Protein AF-A0A8H4W3V8-F1 (afdb_monomer)

Sequence (229 aa):
MALHKKYGPTVRIAPKEAMVSSPQSFRNIYGAGSNFRKSDWHLGTSDCGWRGPDDLDFLPEVNMEKYRMQRRAIEPAYTADAVKDYEENLDEILTKDIRIMHERAGRSVDLDMFLNMFAPVSNGPAQEPAATQTLLREYRSTRTQPSTDILAKLLSLQSMRPLLQGKDRWISSICLTNFGAGVETIAITVGTLIANVLSRPGCQECIHAEINEARKEGKLSLPPRIREV

Secondary structure (DSSP, 8-state):
-HHHHHH-SEEEEETTEEEE--HHHHHHHHSTT---PPPGGGGGGTTTT-S-TT---SSS---HHHHHHHHHHHGGGGSHHHHHTTHHHHHHHHHHHHHHHHHTTTS---HHHHHHHHS--S-SSTTSHHHHHHHHHHHHHH--S---SHHHHHHHHHHH-TTTTT-HHHHHHHHHHHHHHHHHHHHHHHHHHHHHHHTSTTHHHHHHHHHHHHHHTTS--SSPPGGG-

Foldseek 3Di:
DVVCVPPNQWAAPDPPDIDGHDPVVCCQQVNDPHPNFDDLVQCVVPPVPPDDPLADAQRRDRPVVSNVVNCVLLVVCPDLVLVLLCQVVVVVLVVVLVVVVVVCPPDDDDLLVSQLVSQPDPPDPLVDPVVQVVVVVCCVVVDPDQRSDSLSVLVVSLVPPPSNPPNSVRSSNVVCCCRVVVSSVVSVVVSVVVCVQVVDPPSVVVVVVVVVVCVVVVLADVVGHSVSD

Nearest PDB structures (foldseek):
  4oqs-assembly1_A  TM=5.557E-01  e=3.902E-01  Amycolatopsis orientalis
  8j7w-assembly1_A  TM=2.124E-01  e=3.108E+00  Homo sapiens

Organism: NCBI:txid3540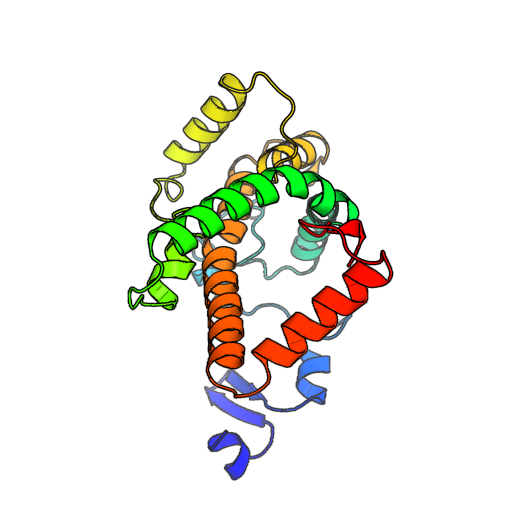80

InterPro domains:
  IPR036396 Cytochrome P450 superfamily [G3DSA:1.10.630.10] (1-122)
  IPR036396 Cytochrome P450 superfamily [G3DSA:1.10.630.10] (126-226)
  IPR036396 Cytochrome P450 superfamily [SSF48264] (2-217)

Solvent-accessible surface area (backbone atoms only — not comparable to full-atom values): 13698 Å² total; per-residue (Å²): 111,73,64,44,76,74,66,37,52,60,40,77,79,49,102,91,40,69,52,74,66,46,76,66,55,48,45,55,48,73,29,91,89,41,84,62,62,64,59,76,74,32,26,64,78,56,73,59,67,76,65,65,91,88,65,67,61,79,80,44,49,50,52,65,66,60,45,50,54,53,48,64,66,52,44,72,65,70,34,78,72,46,50,57,57,38,45,68,65,47,52,56,50,50,53,52,51,53,49,52,52,60,77,46,61,98,57,92,75,60,55,68,66,52,38,52,65,73,32,82,72,82,86,56,69,77,84,39,74,70,51,43,56,49,51,53,50,45,56,66,68,72,56,86,68,92,66,62,44,72,67,50,48,48,54,49,42,26,72,74,34,82,94,36,50,90,46,65,65,37,54,53,50,50,53,47,48,51,54,63,59,42,38,59,56,47,27,53,49,54,41,50,50,52,51,58,34,74,76,34,89,62,46,54,59,50,52,53,48,53,56,50,50,38,37,75,73,67,54,41,59,88,77,67,53,80,92,59,112

pLDDT: mean 82.93, std 12.72, range [35.5, 97.12]

Radius of gyration: 21.96 Å; Cα contacts (8 Å, |Δi|>4): 153; chains: 1; bounding box: 54×49×59 Å

Structure (mmCIF, N/CA/C/O backbone):
data_AF-A0A8H4W3V8-F1
#
_entry.id   AF-A0A8H4W3V8-F1
#
loop_
_atom_site.group_PDB
_atom_site.id
_atom_site.type_symbol
_atom_site.label_atom_id
_atom_site.label_alt_id
_atom_site.label_comp_id
_atom_site.label_asym_id
_atom_site.label_entity_id
_atom_site.label_seq_id
_atom_site.pdbx_PDB_ins_code
_atom_site.Cartn_x
_atom_site.Cartn_y
_atom_site.Cartn_z
_atom_site.occupancy
_atom_site.B_iso_or_equiv
_atom_site.auth_seq_id
_atom_site.auth_comp_id
_atom_site.auth_asym_id
_atom_site.auth_atom_id
_atom_site.pdbx_PDB_model_num
ATOM 1 N N . MET A 1 1 ? -13.610 -13.478 -16.669 1.00 70.44 1 MET A N 1
ATOM 2 C CA . MET A 1 1 ? -13.850 -14.940 -16.538 1.00 70.44 1 MET A CA 1
ATOM 3 C C . MET A 1 1 ? -14.304 -15.636 -17.829 1.00 70.44 1 MET A C 1
ATOM 5 O O . MET A 1 1 ? -13.871 -16.758 -18.050 1.00 70.44 1 MET A O 1
ATOM 9 N N . ALA A 1 2 ? -15.130 -15.030 -18.697 1.00 91.44 2 ALA A N 1
ATOM 10 C CA . ALA A 1 2 ? -15.662 -15.709 -19.895 1.00 91.44 2 ALA A CA 1
ATOM 11 C C . ALA A 1 2 ? -14.588 -16.258 -20.865 1.00 91.44 2 ALA A C 1
ATOM 13 O O . ALA A 1 2 ? -14.690 -17.399 -21.306 1.00 91.44 2 ALA A O 1
ATOM 14 N N . LEU A 1 3 ? -13.525 -15.493 -21.143 1.00 93.94 3 LEU A N 1
ATOM 15 C CA . LEU A 1 3 ? -12.436 -15.933 -22.029 1.00 93.94 3 LEU A CA 1
ATOM 16 C C . LEU A 1 3 ? -11.668 -17.138 -21.474 1.00 93.94 3 LEU A C 1
ATOM 18 O O . LEU A 1 3 ? -11.412 -18.087 -22.210 1.00 93.94 3 LEU A O 1
ATOM 22 N N . HIS A 1 4 ? -11.364 -17.138 -20.175 1.00 95.69 4 HIS A N 1
ATOM 23 C CA . HIS A 1 4 ? -10.669 -18.255 -19.532 1.00 95.69 4 HIS A CA 1
ATOM 24 C C . HIS A 1 4 ? -11.507 -19.535 -19.487 1.00 95.69 4 HIS A C 1
ATOM 26 O O . HIS A 1 4 ? -10.955 -20.624 -19.607 1.00 95.69 4 HIS A O 1
ATOM 32 N N . LYS A 1 5 ? -12.840 -19.419 -19.400 1.00 94.38 5 LYS A N 1
ATOM 33 C CA . LYS A 1 5 ? -13.740 -20.575 -19.531 1.00 94.38 5 LYS A CA 1
ATOM 34 C C . LYS A 1 5 ? -13.682 -21.206 -20.927 1.00 94.38 5 LYS A C 1
ATOM 36 O O . LYS A 1 5 ? -13.820 -22.416 -21.038 1.00 94.38 5 LYS A O 1
ATOM 41 N N . LYS A 1 6 ? -13.494 -20.401 -21.981 1.00 95.75 6 LYS A N 1
ATOM 42 C CA . LYS A 1 6 ? -13.502 -20.869 -23.378 1.00 95.75 6 LYS A CA 1
ATOM 43 C C . LYS A 1 6 ? -12.137 -21.360 -23.865 1.00 95.75 6 LYS A C 1
ATOM 45 O O . LYS A 1 6 ? -12.071 -22.36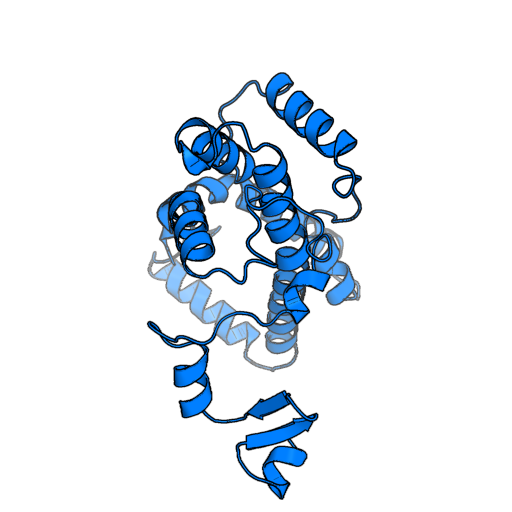1 -24.565 1.00 95.75 6 LYS A O 1
ATOM 50 N N . TYR A 1 7 ? -11.068 -20.638 -23.535 1.00 95.50 7 TYR A N 1
ATOM 51 C CA . TYR A 1 7 ? -9.734 -20.855 -24.108 1.00 95.50 7 TYR A CA 1
ATOM 52 C C . TYR A 1 7 ? -8.706 -21.376 -23.093 1.00 95.50 7 TYR A C 1
ATOM 54 O O . TYR A 1 7 ? -7.573 -21.666 -23.464 1.00 95.50 7 TYR A O 1
ATOM 62 N N . GLY A 1 8 ? -9.094 -21.517 -21.823 1.00 94.12 8 GLY A N 1
ATOM 63 C CA . GLY A 1 8 ? -8.236 -22.033 -20.761 1.00 94.12 8 GLY A CA 1
ATOM 64 C C . GLY A 1 8 ? -7.481 -20.950 -19.971 1.00 94.12 8 GLY A C 1
ATOM 65 O O . GLY A 1 8 ? -7.779 -19.754 -20.065 1.00 94.12 8 GLY A O 1
ATOM 66 N N . PRO A 1 9 ? -6.504 -21.354 -19.139 1.00 94.12 9 PRO A N 1
ATOM 67 C CA . PRO A 1 9 ? -5.880 -20.485 -18.136 1.00 94.12 9 PRO A CA 1
ATOM 68 C C . PRO A 1 9 ? -4.994 -19.376 -18.716 1.00 94.12 9 PRO A C 1
ATOM 70 O O . PRO A 1 9 ? -4.742 -18.393 -18.025 1.00 94.12 9 PRO A O 1
ATOM 73 N N . THR A 1 10 ? -4.557 -19.484 -19.971 1.00 94.44 10 THR A N 1
ATOM 74 C CA . THR A 1 10 ? -3.728 -18.475 -20.646 1.00 94.44 10 THR A CA 1
ATOM 75 C C . THR A 1 10 ? -4.356 -18.123 -21.985 1.00 94.44 10 THR A C 1
ATOM 77 O O . THR A 1 10 ? -4.547 -18.995 -22.827 1.00 94.44 10 THR A O 1
ATOM 80 N N . VAL A 1 11 ? -4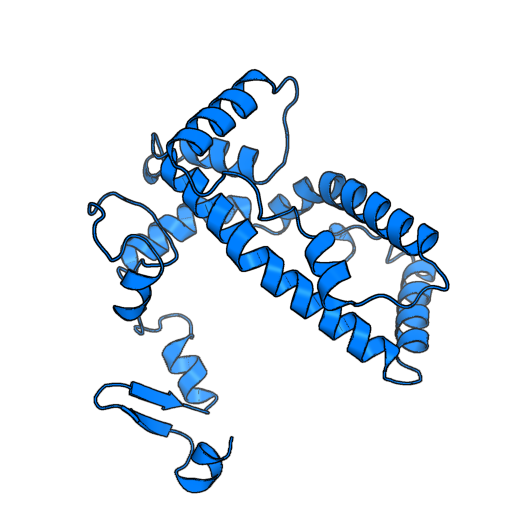.661 -16.843 -22.194 1.00 96.50 11 VAL A N 1
ATOM 81 C CA . VAL A 1 11 ? -5.317 -16.335 -23.404 1.00 96.50 11 VAL A CA 1
ATOM 82 C C . VAL A 1 11 ? -4.495 -15.184 -23.965 1.00 96.50 11 VAL A C 1
ATOM 84 O O . VAL A 1 11 ? -4.316 -14.169 -23.300 1.00 96.50 11 VAL A O 1
ATOM 87 N N . ARG A 1 12 ? -3.996 -15.313 -25.196 1.00 96.12 12 ARG A N 1
ATOM 88 C CA . ARG A 1 12 ? -3.328 -14.207 -25.896 1.00 96.12 12 ARG A CA 1
ATOM 89 C C . ARG A 1 12 ? -4.376 -13.188 -26.352 1.00 96.12 12 ARG A C 1
ATOM 91 O O . ARG A 1 12 ? -5.278 -13.559 -27.098 1.00 96.12 12 ARG A O 1
ATOM 98 N N . ILE A 1 13 ? -4.254 -11.938 -25.904 1.00 95.81 13 ILE A N 1
ATOM 99 C CA . ILE A 1 13 ? -5.208 -10.852 -26.200 1.00 95.81 13 ILE A CA 1
ATOM 100 C C . ILE A 1 13 ? -4.652 -9.825 -27.197 1.00 95.81 13 ILE A C 1
ATOM 102 O O . ILE A 1 13 ? -5.427 -9.164 -27.877 1.00 95.81 13 ILE A O 1
ATOM 106 N N . ALA A 1 14 ? -3.325 -9.750 -27.346 1.00 94.62 14 ALA A N 1
ATOM 107 C CA . ALA A 1 14 ? -2.644 -8.931 -28.349 1.00 94.62 14 ALA A CA 1
ATOM 108 C C . ALA A 1 14 ? -1.346 -9.625 -28.817 1.00 94.62 14 ALA A C 1
ATOM 110 O O . ALA A 1 14 ? -0.940 -10.630 -28.223 1.00 94.62 14 ALA A O 1
ATOM 111 N N . PRO A 1 15 ? -0.647 -9.128 -29.860 1.00 94.81 15 PRO A N 1
ATOM 112 C CA . PRO A 1 15 ? 0.579 -9.757 -30.362 1.00 94.81 15 PRO A CA 1
ATOM 113 C C . PRO A 1 15 ? 1.655 -10.007 -29.295 1.00 94.81 15 PRO A C 1
ATOM 115 O O . PRO A 1 15 ? 2.353 -11.014 -29.376 1.00 94.81 15 PRO A O 1
ATOM 118 N N . LYS A 1 16 ? 1.759 -9.127 -28.289 1.00 92.12 16 LYS A N 1
ATOM 119 C CA . LYS A 1 16 ? 2.738 -9.208 -27.191 1.00 92.12 16 LYS A CA 1
ATOM 120 C C . LYS A 1 16 ? 2.093 -9.259 -25.800 1.00 92.12 16 LYS A C 1
ATOM 122 O O . LYS A 1 16 ? 2.771 -9.017 -24.808 1.00 92.12 16 LYS A O 1
ATOM 127 N N . GLU A 1 17 ? 0.800 -9.577 -25.718 1.00 92.81 17 GLU A N 1
ATOM 128 C CA . GLU A 1 17 ? 0.052 -9.540 -24.457 1.00 92.81 17 GLU A CA 1
ATOM 129 C C . GLU A 1 17 ? -0.758 -10.817 -24.255 1.00 92.81 17 GLU A C 1
ATOM 131 O O . GLU A 1 17 ? -1.510 -11.263 -25.131 1.00 92.81 17 GLU A O 1
ATOM 136 N N . ALA A 1 18 ? -0.619 -11.394 -23.066 1.00 93.25 18 ALA A N 1
ATOM 137 C CA . ALA A 1 18 ? -1.372 -12.554 -22.632 1.00 93.25 18 ALA A CA 1
ATOM 138 C C . ALA A 1 18 ? -2.058 -12.258 -21.300 1.00 93.25 18 ALA A C 1
ATOM 140 O O . ALA A 1 18 ? -1.444 -11.760 -20.361 1.00 93.25 18 ALA A O 1
ATOM 141 N N . MET A 1 19 ? -3.334 -12.612 -21.224 1.00 94.19 19 MET A N 1
ATOM 142 C CA . MET A 1 19 ? -4.106 -12.635 -19.997 1.00 94.19 19 MET A CA 1
ATOM 143 C C . MET A 1 19 ? -3.979 -14.026 -19.372 1.00 94.19 19 MET A C 1
ATOM 145 O O . MET A 1 19 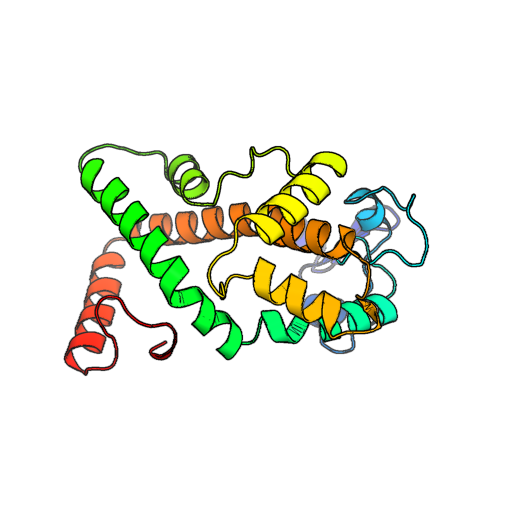? -4.185 -15.037 -20.048 1.00 94.19 19 MET A O 1
ATOM 149 N N . VAL A 1 20 ? -3.633 -14.087 -18.088 1.00 94.31 20 VAL A N 1
ATOM 150 C CA . VAL A 1 20 ? -3.410 -15.339 -17.352 1.00 94.31 20 VAL A CA 1
ATOM 151 C C . VAL A 1 20 ? -4.316 -15.423 -16.128 1.00 94.31 20 VAL A C 1
ATOM 153 O O . VAL A 1 20 ? -4.501 -14.450 -15.405 1.00 94.31 20 VAL A O 1
ATOM 156 N N . SER A 1 21 ? -4.858 -16.610 -15.873 1.00 93.56 21 SER A N 1
ATOM 157 C CA . SER A 1 21 ? -5.679 -16.933 -14.706 1.00 93.56 21 SER A CA 1
ATOM 158 C C . SER A 1 21 ? -5.259 -18.303 -14.174 1.00 93.56 21 SER A C 1
ATOM 160 O O . SER A 1 21 ? -5.909 -19.321 -14.393 1.00 93.56 21 SER A O 1
ATOM 162 N N . SER A 1 22 ? -4.087 -18.335 -13.535 1.00 92.56 22 SER A N 1
ATOM 163 C CA . SER A 1 22 ? -3.503 -19.538 -12.938 1.00 92.56 22 SER A CA 1
ATOM 164 C C . SER A 1 22 ? -2.682 -19.183 -11.691 1.00 92.56 22 SER A C 1
ATOM 166 O O . SER A 1 22 ? -1.853 -18.269 -11.760 1.00 92.56 22 SER A O 1
ATOM 168 N N . PRO A 1 23 ? -2.826 -19.929 -10.576 1.00 91.81 23 PRO A N 1
ATOM 169 C CA . PRO A 1 23 ? -1.975 -19.761 -9.396 1.00 91.81 23 PRO A CA 1
ATOM 170 C C . PRO A 1 23 ? -0.484 -19.967 -9.689 1.00 91.81 23 PRO A C 1
ATOM 172 O O . PRO A 1 23 ? 0.367 -19.309 -9.091 1.00 91.81 23 PRO A O 1
ATOM 175 N N . GLN A 1 24 ? -0.149 -20.859 -10.629 1.00 90.75 24 GLN A N 1
ATOM 176 C CA . GLN A 1 24 ? 1.241 -21.065 -11.031 1.00 90.75 24 GLN A CA 1
ATOM 177 C C . GLN A 1 24 ? 1.789 -19.838 -11.764 1.00 90.75 24 GLN A C 1
ATOM 179 O O . GLN A 1 24 ? 2.911 -19.421 -11.494 1.00 90.75 24 GLN A O 1
ATOM 184 N N . SER A 1 25 ? 0.993 -19.221 -12.643 1.00 91.69 25 SER A N 1
ATOM 185 C CA . SER A 1 25 ? 1.384 -17.986 -13.331 1.00 91.69 25 SER A CA 1
ATOM 186 C C . SER A 1 25 ? 1.586 -16.836 -12.348 1.00 91.69 25 SER A C 1
ATOM 188 O O . SER A 1 25 ? 2.549 -16.093 -12.492 1.00 91.69 25 SER A O 1
ATOM 190 N N . PHE A 1 26 ? 0.744 -16.730 -11.315 1.00 90.88 26 PHE A N 1
ATOM 191 C CA . PHE A 1 26 ? 0.930 -15.742 -10.251 1.00 90.88 26 PHE A CA 1
ATOM 192 C C . PHE A 1 26 ? 2.292 -15.899 -9.563 1.00 90.88 26 PHE A C 1
ATOM 194 O O . PHE A 1 26 ? 3.033 -14.927 -9.456 1.00 90.88 26 PHE A O 1
ATOM 201 N N . ARG A 1 27 ? 2.669 -17.125 -9.170 1.00 90.31 27 ARG A N 1
ATOM 202 C CA . ARG A 1 27 ? 3.994 -17.396 -8.584 1.00 90.31 27 ARG A CA 1
ATOM 203 C C . ARG A 1 27 ? 5.133 -17.110 -9.557 1.00 90.31 27 ARG A C 1
ATOM 205 O O . ARG A 1 27 ? 6.141 -16.550 -9.154 1.00 90.31 27 ARG A O 1
ATOM 212 N N . ASN A 1 28 ? 4.975 -17.464 -10.828 1.00 91.00 28 ASN A N 1
ATOM 213 C CA . ASN A 1 28 ? 6.014 -17.226 -11.825 1.00 91.00 28 ASN A CA 1
ATOM 214 C C . ASN A 1 28 ? 6.227 -15.727 -12.089 1.00 91.00 28 ASN A C 1
ATOM 216 O O . ASN A 1 28 ? 7.360 -15.323 -12.316 1.00 91.00 28 ASN A O 1
ATOM 220 N N . ILE A 1 29 ? 5.161 -14.917 -12.067 1.00 91.94 29 ILE A N 1
ATOM 221 C CA . ILE A 1 29 ? 5.215 -13.478 -12.362 1.00 91.94 29 ILE A CA 1
ATOM 222 C C . ILE A 1 29 ? 5.601 -12.674 -11.114 1.00 91.94 29 ILE A C 1
ATOM 224 O O . ILE A 1 29 ? 6.533 -11.877 -11.174 1.00 91.94 29 ILE A O 1
ATOM 228 N N . TYR A 1 30 ? 4.928 -12.900 -9.985 1.00 90.25 30 TYR A N 1
ATOM 229 C CA . TYR A 1 30 ? 5.060 -12.093 -8.764 1.00 90.25 30 TYR A CA 1
ATOM 230 C C . TYR A 1 30 ? 5.863 -12.765 -7.643 1.00 90.25 30 TYR A C 1
ATOM 232 O O . TYR A 1 30 ? 6.099 -12.149 -6.605 1.00 90.25 30 TYR A O 1
ATOM 240 N N . GLY A 1 31 ? 6.266 -14.027 -7.807 1.00 88.62 31 GLY A N 1
ATOM 241 C CA . GLY A 1 31 ? 7.007 -14.759 -6.784 1.00 88.62 31 GLY A CA 1
ATOM 242 C C . GLY A 1 31 ? 8.401 -14.190 -6.523 1.00 88.62 31 GLY A C 1
ATOM 243 O O . GLY A 1 31 ? 9.014 -13.536 -7.371 1.00 88.62 31 GLY A O 1
ATOM 244 N N . ALA A 1 32 ? 8.925 -14.476 -5.332 1.00 84.62 32 ALA A N 1
ATOM 245 C CA . ALA A 1 32 ? 10.286 -14.108 -4.967 1.00 84.62 32 ALA A CA 1
ATOM 246 C C . ALA A 1 32 ? 11.296 -14.719 -5.955 1.00 84.62 32 ALA A C 1
ATOM 248 O O . ALA A 1 32 ? 11.219 -15.900 -6.287 1.00 84.62 32 ALA A O 1
ATOM 249 N N . GLY A 1 33 ? 12.236 -13.903 -6.439 1.00 82.69 33 GLY A N 1
ATOM 250 C CA . GLY A 1 33 ? 13.211 -14.322 -7.452 1.00 82.69 33 GLY A CA 1
ATOM 251 C C . GLY A 1 33 ? 12.674 -14.352 -8.887 1.00 82.69 33 GLY A C 1
ATOM 252 O O . GLY A 1 33 ? 13.410 -14.739 -9.790 1.00 82.69 33 GLY A O 1
ATOM 253 N N . SER A 1 34 ? 11.428 -13.921 -9.119 1.00 86.31 34 SER A N 1
ATOM 254 C CA . SER A 1 34 ? 10.898 -13.739 -10.470 1.00 86.31 34 SER A CA 1
ATOM 255 C C . SER A 1 34 ? 11.762 -12.769 -11.282 1.00 86.31 34 SER A C 1
ATOM 257 O O . SER A 1 34 ? 12.173 -11.708 -10.804 1.00 86.31 34 SER A O 1
ATOM 259 N N . ASN A 1 35 ? 11.997 -13.138 -12.542 1.00 84.12 35 ASN A N 1
ATOM 260 C CA . ASN A 1 35 ? 12.660 -12.299 -13.538 1.00 84.12 35 ASN A CA 1
ATOM 261 C C . ASN A 1 35 ? 11.661 -11.467 -14.363 1.00 84.12 35 ASN A C 1
ATOM 263 O O . ASN A 1 35 ? 12.068 -10.762 -15.287 1.00 84.12 35 ASN A O 1
ATOM 267 N N . PHE A 1 36 ? 10.359 -11.537 -14.058 1.00 88.75 36 PHE A N 1
ATOM 268 C CA . PHE A 1 36 ? 9.368 -10.671 -14.692 1.00 88.75 36 PHE A CA 1
ATOM 269 C C . PHE A 1 36 ? 9.543 -9.240 -14.185 1.00 88.75 36 PHE A C 1
ATOM 271 O O . PHE A 1 36 ? 9.271 -8.930 -13.026 1.00 88.75 36 PHE A O 1
ATOM 278 N N . ARG A 1 37 ? 10.004 -8.362 -15.078 1.00 88.50 37 ARG A N 1
ATOM 279 C CA . ARG A 1 37 ? 10.079 -6.920 -14.834 1.00 88.50 37 ARG A CA 1
ATOM 280 C C . ARG A 1 37 ? 8.814 -6.214 -15.305 1.00 88.50 37 ARG A C 1
ATOM 282 O O . ARG A 1 37 ? 8.069 -6.730 -16.140 1.00 88.50 37 ARG A O 1
ATOM 289 N N . LYS A 1 38 ? 8.630 -4.983 -14.830 1.00 87.94 38 LYS A N 1
ATOM 290 C CA . LYS A 1 38 ? 7.664 -4.050 -15.413 1.00 87.94 38 LYS A CA 1
ATOM 291 C C . LYS A 1 38 ? 7.952 -3.858 -16.905 1.00 87.94 38 LYS A C 1
ATOM 293 O O . LYS A 1 38 ? 9.110 -3.749 -17.324 1.00 87.94 38 LYS A O 1
ATOM 298 N N . SER A 1 39 ? 6.886 -3.848 -17.698 1.00 87.38 39 SER A N 1
ATOM 299 C CA . SER A 1 39 ? 6.946 -3.540 -19.124 1.00 87.38 39 SER A CA 1
ATOM 300 C C . SER A 1 39 ? 7.052 -2.035 -19.352 1.00 87.38 39 SER A C 1
ATOM 302 O O . SER A 1 39 ? 6.727 -1.234 -18.473 1.00 87.38 39 SER A O 1
ATOM 304 N N . ASP A 1 40 ? 7.426 -1.668 -20.575 1.00 86.94 40 ASP A N 1
ATOM 305 C CA . ASP A 1 40 ? 7.595 -0.278 -21.007 1.00 86.94 40 ASP A CA 1
ATOM 306 C C . ASP A 1 40 ? 6.285 0.534 -20.939 1.00 86.94 40 ASP A C 1
ATOM 308 O O . ASP A 1 40 ? 6.319 1.759 -20.935 1.00 86.94 40 ASP A O 1
ATOM 312 N N . TRP A 1 41 ? 5.132 -0.131 -20.787 1.00 85.69 41 TRP A N 1
ATOM 313 C CA . TRP A 1 41 ? 3.847 0.508 -20.478 1.00 85.69 41 TRP A CA 1
ATOM 314 C C . TRP A 1 41 ? 3.930 1.430 -19.249 1.00 85.69 41 TRP A C 1
ATOM 316 O O . TRP A 1 41 ? 3.344 2.508 -19.245 1.00 85.69 41 TRP A O 1
ATOM 326 N N . HIS A 1 42 ? 4.722 1.054 -18.237 1.00 85.00 42 HIS A N 1
ATOM 327 C CA . HIS A 1 42 ? 4.894 1.848 -17.016 1.00 85.00 42 HIS A CA 1
ATOM 328 C C . HIS A 1 42 ? 5.727 3.118 -17.231 1.00 85.00 42 HIS A C 1
ATOM 330 O O . HIS A 1 42 ? 5.712 4.002 -16.383 1.00 85.00 42 HIS A O 1
ATOM 336 N N . LEU A 1 43 ? 6.440 3.256 -18.354 1.00 83.12 43 LEU A N 1
ATOM 337 C CA . LEU A 1 43 ? 7.128 4.513 -18.659 1.00 83.12 43 LEU A CA 1
ATOM 338 C C . LEU A 1 43 ? 6.114 5.648 -18.836 1.00 83.12 43 LEU A C 1
ATOM 340 O O . LEU A 1 43 ? 6.375 6.767 -18.411 1.00 83.12 43 LEU A O 1
ATOM 344 N N . GLY A 1 44 ? 4.938 5.350 -19.403 1.00 80.50 44 GLY A N 1
ATOM 345 C CA . GLY A 1 44 ? 3.864 6.322 -19.613 1.00 80.50 44 GLY A CA 1
ATOM 346 C C . GLY A 1 44 ? 3.131 6.757 -18.341 1.00 80.50 44 GLY A C 1
ATOM 347 O O . GLY A 1 44 ? 2.391 7.731 -18.385 1.00 80.50 44 GLY A O 1
ATOM 348 N N . THR A 1 45 ? 3.328 6.069 -17.208 1.00 75.62 45 THR A N 1
ATOM 349 C CA . THR A 1 45 ? 2.682 6.423 -15.928 1.00 75.62 45 THR A CA 1
ATOM 350 C C . THR A 1 45 ? 3.466 7.462 -15.121 1.00 75.62 45 THR A C 1
ATOM 352 O O . THR A 1 45 ? 3.079 7.794 -14.006 1.00 75.62 45 THR A O 1
ATOM 355 N N . SER A 1 46 ? 4.583 7.948 -15.656 1.00 73.06 46 SER A N 1
ATOM 356 C CA . SER A 1 46 ? 5.356 9.061 -15.107 1.00 73.06 46 SER A CA 1
ATOM 357 C C . SER A 1 46 ? 5.698 10.035 -16.241 1.00 73.06 46 SER A C 1
ATOM 359 O O . SER A 1 46 ? 4.894 10.272 -17.140 1.00 73.06 46 SER A O 1
ATOM 361 N N . ASP A 1 47 ? 6.909 10.570 -16.264 1.00 69.06 47 ASP A N 1
ATOM 362 C CA . ASP A 1 47 ? 7.410 11.492 -17.275 1.00 69.06 47 ASP A CA 1
ATOM 363 C C . ASP A 1 47 ? 7.726 10.810 -18.617 1.00 69.06 47 ASP A C 1
ATOM 365 O O . ASP A 1 47 ? 8.659 11.217 -19.299 1.00 69.06 47 ASP A O 1
ATOM 369 N N . CYS A 1 48 ? 7.011 9.750 -19.008 1.00 71.00 48 CYS A N 1
ATOM 370 C CA . CYS A 1 48 ? 7.131 9.089 -20.316 1.00 71.00 48 CYS A CA 1
ATOM 371 C C . CYS A 1 48 ? 8.572 8.701 -20.713 1.00 71.00 48 CYS A C 1
ATOM 373 O O . CYS A 1 48 ? 8.903 8.649 -21.895 1.00 71.00 48 CYS A O 1
ATOM 375 N N . GLY A 1 49 ? 9.446 8.443 -19.733 1.00 70.38 49 GLY A N 1
ATOM 376 C CA . GLY A 1 49 ? 10.862 8.138 -19.966 1.00 70.38 49 GLY A CA 1
ATOM 377 C C . GLY A 1 49 ? 11.750 9.339 -20.330 1.00 70.38 49 GLY A C 1
ATOM 378 O O . GLY A 1 49 ? 12.926 9.140 -20.615 1.00 70.38 49 GLY A O 1
ATOM 379 N N . TRP A 1 50 ? 11.246 10.576 -20.274 1.00 73.75 50 TRP A N 1
ATOM 380 C CA . TRP A 1 50 ? 12.005 11.803 -20.571 1.00 73.75 50 TRP A CA 1
ATOM 381 C C . TRP A 1 50 ? 13.026 12.194 -19.492 1.00 73.75 50 TRP A C 1
ATOM 383 O O . TRP A 1 50 ? 13.723 13.201 -19.629 1.00 73.75 50 TRP A O 1
ATOM 393 N N . ARG A 1 51 ? 13.124 11.429 -18.401 1.00 72.25 51 ARG A N 1
ATOM 394 C CA . ARG A 1 51 ? 14.028 11.729 -17.287 1.00 72.25 51 ARG A CA 1
ATOM 395 C C . ARG A 1 51 ? 15.397 11.087 -17.443 1.00 72.25 51 ARG A C 1
ATOM 397 O O . ARG A 1 51 ? 15.560 10.036 -18.054 1.00 72.25 51 ARG A O 1
ATOM 404 N N . GLY A 1 52 ? 16.381 11.739 -16.828 1.00 72.56 52 GLY A N 1
ATOM 405 C CA . GLY A 1 52 ? 17.753 11.259 -16.787 1.00 72.56 52 GLY A CA 1
ATOM 406 C C . GLY A 1 52 ? 17.912 9.957 -15.986 1.00 72.56 52 GLY A C 1
ATOM 407 O O . GLY A 1 52 ? 17.086 9.642 -15.126 1.00 72.56 52 GLY A O 1
ATOM 408 N N . PRO A 1 53 ? 19.007 9.214 -16.222 1.00 73.81 53 PRO A N 1
ATOM 409 C CA . PRO A 1 53 ? 19.260 7.914 -15.593 1.00 73.81 53 PRO A CA 1
ATOM 410 C C . PRO A 1 53 ? 19.363 7.980 -14.059 1.00 73.81 53 PRO A C 1
ATOM 412 O O . PRO A 1 53 ? 19.065 6.990 -13.386 1.00 73.81 53 PRO A O 1
ATOM 415 N N . ASP A 1 54 ? 19.713 9.146 -13.511 1.00 80.81 54 ASP A N 1
ATOM 416 C CA . ASP A 1 54 ? 19.911 9.374 -12.075 1.00 80.81 54 ASP A CA 1
ATOM 417 C C . ASP A 1 54 ? 18.621 9.666 -11.290 1.00 80.81 54 ASP A C 1
ATOM 419 O O . ASP A 1 54 ? 18.669 9.787 -10.058 1.00 80.81 54 ASP A O 1
ATOM 423 N N . ASP A 1 55 ? 17.470 9.801 -11.958 1.00 82.06 55 ASP A N 1
ATOM 424 C CA . ASP A 1 55 ? 16.200 10.063 -11.275 1.00 82.06 55 ASP A CA 1
ATOM 425 C C . ASP A 1 55 ? 15.663 8.813 -10.571 1.00 82.06 55 ASP A C 1
ATOM 427 O O . ASP A 1 55 ? 15.795 7.704 -11.086 1.00 82.06 55 ASP A O 1
ATOM 431 N N . LEU A 1 56 ? 15.068 8.970 -9.389 1.00 86.81 56 LEU A N 1
ATOM 432 C CA . LEU A 1 56 ? 14.545 7.852 -8.599 1.00 86.81 56 LEU A CA 1
ATOM 433 C C . LEU A 1 56 ? 13.023 7.943 -8.519 1.00 86.81 56 LEU A C 1
ATOM 435 O O . LEU A 1 56 ? 12.490 8.855 -7.892 1.00 86.81 56 LEU A O 1
ATOM 439 N N . ASP A 1 57 ? 12.350 6.969 -9.119 1.00 84.62 57 ASP A N 1
ATOM 440 C CA . ASP A 1 57 ? 10.898 6.820 -9.089 1.00 84.62 57 ASP A CA 1
ATOM 441 C C . ASP A 1 57 ? 10.552 5.325 -9.084 1.00 84.62 57 ASP A C 1
ATOM 443 O O . ASP A 1 57 ? 11.133 4.560 -9.850 1.00 84.62 57 ASP A O 1
ATOM 447 N N . PHE A 1 58 ? 9.623 4.879 -8.237 1.00 85.44 58 PHE A N 1
ATOM 448 C CA . PHE A 1 58 ? 9.226 3.469 -8.173 1.00 85.44 58 PHE A CA 1
ATOM 449 C C . PHE A 1 58 ? 8.257 3.056 -9.278 1.00 85.44 58 PHE A C 1
ATOM 451 O O . PHE A 1 58 ? 8.239 1.878 -9.656 1.00 85.44 58 PHE A O 1
ATOM 458 N N . LEU A 1 59 ? 7.406 3.971 -9.748 1.00 82.31 59 LEU A N 1
ATOM 459 C CA . LEU A 1 59 ? 6.301 3.655 -10.651 1.00 82.31 59 LEU A CA 1
ATOM 460 C C . LEU A 1 59 ? 6.801 3.179 -12.026 1.00 82.31 59 LEU A C 1
ATOM 462 O O . LEU A 1 59 ? 6.449 2.049 -12.391 1.00 82.31 59 LEU A O 1
ATOM 466 N N . PRO A 1 60 ? 7.673 3.926 -12.734 1.00 86.25 60 PRO A N 1
ATOM 467 C CA . PRO A 1 60 ? 8.158 3.558 -14.058 1.00 86.25 60 PRO A CA 1
ATOM 468 C C . PRO A 1 60 ? 9.414 2.676 -14.035 1.00 86.25 60 PRO A C 1
ATOM 470 O O . PRO A 1 60 ? 9.867 2.264 -15.098 1.00 86.25 60 PRO A O 1
ATOM 473 N N . GLU A 1 61 ? 10.021 2.413 -12.869 1.00 87.62 61 GLU A N 1
ATOM 474 C CA . GLU A 1 61 ? 11.330 1.752 -12.807 1.00 87.62 61 GLU A CA 1
ATOM 475 C C . GLU A 1 61 ? 11.279 0.317 -13.336 1.00 87.62 61 GLU A C 1
ATOM 477 O O . GLU A 1 61 ? 10.736 -0.595 -12.706 1.00 87.62 61 GLU A O 1
ATOM 482 N N . VAL A 1 62 ? 11.889 0.123 -14.503 1.00 87.19 62 VAL A N 1
ATOM 483 C CA . VAL A 1 62 ? 12.034 -1.177 -15.161 1.00 87.19 62 VAL A CA 1
ATOM 484 C C . VAL A 1 62 ? 13.354 -1.861 -14.806 1.00 87.19 62 VAL A C 1
ATOM 486 O O . VAL A 1 62 ? 13.463 -3.082 -14.952 1.00 87.19 62 VAL A O 1
ATOM 489 N N . ASN A 1 63 ? 14.358 -1.110 -14.332 1.00 88.25 63 ASN A N 1
ATOM 490 C CA . ASN A 1 63 ? 15.622 -1.674 -13.884 1.00 88.25 63 ASN A CA 1
ATOM 491 C C . ASN A 1 63 ? 15.460 -2.236 -12.464 1.00 88.25 63 ASN A C 1
ATOM 493 O O . ASN A 1 63 ? 15.408 -1.508 -11.472 1.00 88.25 63 ASN A O 1
ATOM 497 N N . MET A 1 64 ? 15.429 -3.566 -12.364 1.00 87.69 64 MET A N 1
ATOM 498 C CA . MET A 1 64 ? 15.219 -4.269 -11.096 1.00 87.69 64 MET A CA 1
ATOM 499 C C . MET A 1 64 ? 16.345 -4.066 -10.076 1.00 87.69 64 MET A C 1
ATOM 501 O O . MET A 1 64 ? 16.093 -4.170 -8.877 1.00 87.69 64 MET A O 1
ATOM 505 N N . GLU A 1 65 ? 17.574 -3.787 -10.507 1.00 88.88 65 GLU A N 1
ATOM 506 C CA . GLU A 1 65 ? 18.669 -3.453 -9.592 1.00 88.88 65 GLU A CA 1
ATOM 507 C C . GLU A 1 65 ? 18.421 -2.088 -8.951 1.00 88.88 65 GLU A C 1
ATOM 509 O O . GLU A 1 65 ? 18.396 -1.968 -7.723 1.00 88.88 65 GLU A O 1
ATOM 514 N N . LYS A 1 66 ? 18.107 -1.085 -9.775 1.00 89.44 66 LYS A N 1
ATOM 515 C CA . LYS A 1 66 ? 17.762 0.260 -9.313 1.00 89.44 66 LYS A CA 1
ATOM 516 C C . LYS A 1 66 ? 16.509 0.262 -8.437 1.00 89.44 66 LYS A C 1
ATOM 518 O O . LYS A 1 66 ? 16.527 0.857 -7.362 1.00 89.44 66 LYS A O 1
ATOM 523 N N . TYR A 1 67 ? 15.473 -0.489 -8.810 1.00 89.31 67 TYR A N 1
ATOM 524 C CA . TYR A 1 67 ? 14.278 -0.691 -7.984 1.00 89.31 67 TYR A CA 1
ATOM 525 C C . TYR A 1 67 ? 14.618 -1.276 -6.604 1.00 89.31 67 TYR A C 1
ATOM 527 O O . TYR A 1 67 ? 14.147 -0.775 -5.583 1.00 89.31 67 TYR A O 1
ATOM 535 N N . ARG A 1 68 ? 15.457 -2.321 -6.545 1.00 90.00 68 ARG A N 1
ATOM 536 C CA . ARG A 1 68 ? 15.874 -2.945 -5.276 1.00 90.00 68 ARG A CA 1
ATOM 537 C C . ARG A 1 68 ? 16.672 -1.980 -4.405 1.00 90.00 68 ARG A C 1
ATOM 539 O O . ARG A 1 68 ? 16.446 -1.946 -3.196 1.00 90.00 68 ARG A O 1
ATOM 546 N N . MET A 1 69 ? 17.564 -1.189 -5.003 1.00 91.25 69 MET A N 1
ATOM 547 C CA . MET A 1 69 ? 18.312 -0.150 -4.289 1.00 91.25 69 MET A CA 1
ATOM 548 C C . MET A 1 69 ? 17.375 0.903 -3.691 1.00 91.25 69 MET A C 1
ATOM 550 O O . MET A 1 69 ? 17.464 1.185 -2.496 1.00 91.25 69 MET A O 1
ATOM 554 N N . GLN A 1 70 ? 16.433 1.423 -4.486 1.00 91.44 70 GLN A N 1
ATOM 555 C CA . GLN A 1 70 ? 15.421 2.370 -4.011 1.00 91.44 70 GLN A CA 1
ATOM 556 C C . GLN A 1 70 ? 14.576 1.766 -2.882 1.00 91.44 70 GLN A C 1
ATOM 558 O O . GLN A 1 70 ? 14.385 2.393 -1.840 1.00 91.44 70 GLN A O 1
ATOM 563 N N . ARG A 1 71 ? 14.109 0.520 -3.050 1.00 90.75 71 ARG A N 1
ATOM 564 C CA . ARG A 1 71 ? 13.256 -0.153 -2.062 1.00 90.75 71 ARG A CA 1
ATOM 565 C C . ARG A 1 71 ? 13.978 -0.355 -0.735 1.00 90.75 71 ARG A C 1
ATOM 567 O O . ARG A 1 71 ? 13.398 -0.075 0.304 1.00 90.75 71 ARG A O 1
ATOM 574 N N . ARG A 1 72 ? 15.250 -0.757 -0.762 1.00 91.88 72 ARG A N 1
ATOM 575 C CA . ARG A 1 72 ? 16.075 -0.878 0.450 1.00 91.88 72 ARG A CA 1
ATOM 576 C C . ARG A 1 72 ? 16.315 0.476 1.125 1.00 91.88 72 ARG A C 1
ATOM 578 O O . ARG A 1 72 ? 16.391 0.550 2.346 1.00 91.88 72 ARG A O 1
ATOM 585 N N . ALA A 1 73 ? 16.444 1.553 0.348 1.00 91.06 73 ALA A N 1
ATOM 586 C CA . ALA A 1 73 ? 16.654 2.887 0.903 1.00 91.06 73 ALA A CA 1
ATOM 587 C C . ALA A 1 73 ? 15.424 3.403 1.668 1.00 91.06 73 ALA A C 1
ATOM 589 O O . ALA A 1 73 ? 15.592 4.056 2.699 1.00 91.06 73 ALA A O 1
ATOM 590 N N . ILE A 1 74 ? 14.215 3.088 1.185 1.00 90.88 74 ILE A N 1
ATOM 591 C CA . ILE A 1 74 ? 12.953 3.562 1.766 1.00 90.88 74 ILE A CA 1
ATOM 592 C C . ILE A 1 74 ? 12.341 2.613 2.809 1.00 90.88 74 ILE A C 1
ATOM 594 O O . ILE A 1 74 ? 11.570 3.057 3.653 1.00 90.88 74 ILE A O 1
ATOM 598 N N . GLU A 1 75 ? 12.691 1.324 2.774 1.00 90.88 75 GLU A N 1
ATOM 599 C CA . GLU A 1 75 ? 12.168 0.272 3.660 1.00 90.88 75 GLU A CA 1
ATOM 600 C C . GLU A 1 75 ? 12.043 0.679 5.142 1.00 90.88 75 GLU A C 1
ATOM 602 O O . GLU A 1 75 ? 10.983 0.419 5.714 1.00 90.88 75 GLU A O 1
ATOM 607 N N . PRO A 1 76 ? 13.020 1.371 5.772 1.00 90.69 76 PRO A N 1
ATOM 608 C CA . PRO A 1 76 ? 12.917 1.736 7.186 1.00 90.69 76 PRO A CA 1
ATOM 609 C C . PRO A 1 76 ? 11.731 2.646 7.534 1.00 90.69 76 PRO A C 1
ATOM 611 O O . PRO A 1 76 ? 11.329 2.686 8.690 1.00 90.69 76 PRO A O 1
ATOM 614 N N . ALA A 1 77 ? 11.170 3.382 6.566 1.00 88.31 77 ALA A N 1
ATOM 615 C CA . ALA A 1 77 ? 9.988 4.214 6.794 1.00 88.31 77 ALA A CA 1
ATOM 616 C C . ALA A 1 77 ? 8.680 3.404 6.871 1.00 88.31 77 ALA A C 1
ATOM 618 O O . ALA A 1 77 ? 7.678 3.939 7.331 1.00 88.31 77 ALA A O 1
ATOM 619 N N . TYR A 1 78 ? 8.684 2.135 6.445 1.00 88.62 78 TYR A N 1
ATOM 620 C CA . TYR A 1 78 ? 7.488 1.285 6.352 1.00 88.62 78 TYR A CA 1
ATOM 621 C C . TYR A 1 78 ? 7.570 0.016 7.210 1.00 88.62 78 TYR A C 1
ATOM 623 O O . TYR A 1 78 ? 6.818 -0.932 6.986 1.00 88.62 78 TYR A O 1
ATOM 631 N N . THR A 1 79 ? 8.492 -0.048 8.172 1.00 90.31 79 THR A N 1
ATOM 632 C CA . THR A 1 79 ? 8.530 -1.166 9.124 1.00 90.31 79 THR A CA 1
ATOM 633 C C . THR A 1 79 ? 7.342 -1.092 10.081 1.00 90.31 79 THR A C 1
ATOM 635 O O . THR A 1 79 ? 6.814 -0.011 10.340 1.00 90.31 79 THR A O 1
ATOM 638 N N . ALA A 1 80 ? 6.940 -2.232 10.653 1.00 86.69 80 ALA A N 1
ATOM 639 C CA . ALA A 1 80 ? 5.864 -2.269 11.647 1.00 86.69 80 ALA A CA 1
ATOM 640 C C . ALA A 1 80 ? 6.134 -1.315 12.824 1.00 86.69 80 ALA A C 1
ATOM 642 O O . ALA A 1 80 ? 5.221 -0.649 13.296 1.00 86.69 80 ALA A O 1
ATOM 643 N N . ASP A 1 81 ? 7.394 -1.193 13.251 1.00 86.44 81 ASP A N 1
ATOM 644 C CA . ASP A 1 81 ? 7.784 -0.240 14.290 1.00 86.44 81 ASP A CA 1
ATOM 645 C C . ASP A 1 81 ? 7.680 1.213 13.820 1.00 86.44 81 ASP A C 1
ATOM 647 O O . ASP A 1 81 ? 7.167 2.047 14.555 1.00 86.44 81 ASP A O 1
ATOM 651 N N . ALA A 1 82 ? 8.083 1.523 12.583 1.00 86.44 82 ALA A N 1
ATOM 652 C CA . ALA A 1 82 ? 7.963 2.878 12.050 1.00 86.44 82 ALA A CA 1
ATOM 653 C C . ALA A 1 82 ? 6.504 3.328 11.899 1.00 86.44 82 ALA A C 1
ATOM 655 O O . ALA A 1 82 ? 6.232 4.517 12.053 1.00 86.44 82 ALA A O 1
ATOM 656 N N . VAL A 1 83 ? 5.588 2.395 11.614 1.00 84.88 83 VAL A N 1
ATOM 657 C CA . VAL A 1 83 ? 4.149 2.669 11.498 1.00 84.88 83 VAL A CA 1
ATOM 658 C C . VAL A 1 83 ? 3.525 3.027 12.848 1.00 84.88 83 VAL A C 1
ATOM 660 O O . VAL A 1 83 ? 2.613 3.850 12.883 1.00 84.88 83 VAL A O 1
ATOM 663 N N . LYS A 1 84 ? 4.040 2.488 13.962 1.00 86.75 84 LYS A N 1
ATOM 664 C CA . LYS A 1 84 ? 3.571 2.851 15.314 1.00 86.75 84 LYS A CA 1
ATOM 665 C C . LYS A 1 84 ? 3.764 4.338 15.603 1.00 86.75 84 LYS A C 1
ATOM 667 O O . LYS A 1 84 ? 2.929 4.938 16.265 1.00 86.75 84 LYS A O 1
ATOM 672 N N . ASP A 1 85 ? 4.804 4.955 15.047 1.00 85.44 85 ASP A N 1
ATOM 673 C CA . ASP A 1 85 ? 5.060 6.386 15.245 1.00 85.44 85 ASP A CA 1
ATOM 674 C C . ASP A 1 85 ? 4.002 7.290 14.579 1.00 85.44 85 ASP A C 1
ATOM 676 O O . ASP A 1 85 ? 3.938 8.484 14.877 1.00 85.44 85 ASP A O 1
ATOM 680 N N . TYR A 1 86 ? 3.185 6.746 13.668 1.00 84.19 86 TYR A N 1
ATOM 681 C CA . TYR A 1 86 ? 2.080 7.465 13.025 1.00 84.19 86 TYR A CA 1
ATOM 682 C C . TYR A 1 86 ? 0.766 7.368 13.798 1.00 84.19 86 TYR A C 1
ATOM 684 O O . TYR A 1 86 ? -0.179 8.072 13.453 1.00 84.19 86 TYR A O 1
ATOM 692 N N . GLU A 1 87 ? 0.693 6.506 14.811 1.00 85.19 87 GLU A N 1
ATOM 693 C CA . GLU A 1 87 ? -0.545 6.162 15.507 1.00 85.19 87 GLU A CA 1
ATOM 694 C C . GLU A 1 87 ? -1.240 7.387 16.107 1.00 85.19 87 GLU A C 1
ATOM 696 O O . GLU A 1 87 ? 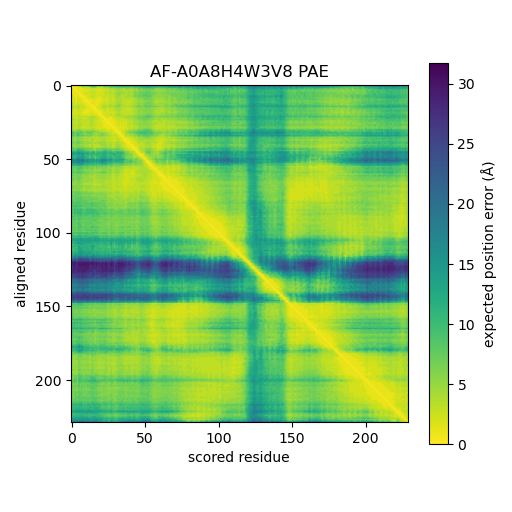-2.423 7.582 15.866 1.00 85.19 87 GLU A O 1
ATOM 701 N N . GLU A 1 88 ? -0.505 8.270 16.787 1.00 83.12 88 GLU A N 1
ATOM 702 C CA . GLU A 1 88 ? -1.088 9.475 17.397 1.00 83.12 88 GLU A CA 1
ATOM 703 C C . GLU A 1 88 ? -1.704 10.416 16.349 1.00 83.12 88 GLU A C 1
ATOM 705 O O . GLU A 1 88 ? -2.801 10.940 16.542 1.00 83.12 88 GLU A O 1
ATOM 710 N N . ASN A 1 89 ? -1.037 10.569 15.199 1.00 81.44 89 ASN A N 1
ATOM 711 C CA . ASN A 1 89 ? -1.550 11.375 14.089 1.00 81.44 89 ASN A CA 1
ATOM 712 C C . ASN A 1 89 ? -2.793 10.728 13.455 1.00 81.44 89 ASN A C 1
ATOM 714 O O . ASN A 1 89 ? -3.706 11.428 13.019 1.00 81.44 89 ASN A O 1
ATOM 718 N N . LEU A 1 90 ? -2.833 9.393 13.383 1.00 82.19 90 LEU A N 1
ATOM 719 C CA . LEU A 1 90 ? -3.990 8.654 12.879 1.00 82.19 90 LEU A CA 1
ATOM 720 C C . LEU A 1 90 ? -5.176 8.759 13.840 1.00 82.19 90 LEU A C 1
ATOM 722 O O . LEU A 1 90 ? -6.288 9.010 13.385 1.00 82.19 90 LEU A O 1
ATOM 726 N N . ASP A 1 91 ? -4.946 8.632 15.146 1.00 84.94 91 ASP A N 1
ATOM 727 C CA . ASP A 1 91 ? -5.981 8.735 16.177 1.00 84.94 91 ASP A CA 1
ATOM 728 C C . ASP A 1 91 ? -6.672 10.106 16.152 1.00 84.94 91 ASP A C 1
ATOM 730 O O . ASP A 1 91 ? -7.899 10.186 16.277 1.00 84.94 91 ASP A O 1
ATOM 734 N N . GLU A 1 92 ? -5.916 11.188 15.934 1.00 83.69 92 GLU A N 1
ATOM 735 C CA . GLU A 1 92 ? -6.473 12.537 15.785 1.00 83.69 92 GLU A CA 1
ATOM 736 C C . GLU A 1 92 ? -7.433 12.624 14.585 1.00 83.69 92 GLU A C 1
ATOM 738 O O . GLU A 1 92 ? -8.566 13.108 14.714 1.00 83.69 92 GLU A O 1
ATOM 743 N N . ILE A 1 93 ? -7.004 12.118 13.424 1.00 83.19 93 ILE A N 1
ATOM 744 C CA . ILE A 1 93 ? -7.797 12.131 12.188 1.00 83.19 93 ILE A CA 1
ATOM 745 C C . ILE A 1 93 ? -9.041 11.248 12.346 1.00 83.19 93 ILE A C 1
ATOM 747 O O . ILE A 1 93 ? -10.156 11.709 12.106 1.00 83.19 93 ILE A O 1
ATOM 751 N N . LEU A 1 94 ? -8.881 10.021 12.844 1.00 84.94 94 LEU A N 1
ATOM 752 C CA . LEU A 1 94 ? -9.984 9.085 13.064 1.00 84.94 94 LEU A CA 1
ATOM 753 C C . LEU A 1 94 ? -11.019 9.640 14.047 1.00 84.94 94 LEU A C 1
ATOM 755 O O . LEU A 1 94 ? -12.221 9.508 13.820 1.00 84.94 94 LEU A O 1
ATOM 759 N N . THR A 1 95 ? -10.580 10.309 15.116 1.00 86.88 95 THR A N 1
ATOM 760 C CA . THR A 1 95 ? -11.487 10.949 16.081 1.00 86.88 95 THR A CA 1
ATOM 761 C C . THR A 1 95 ? -12.340 12.025 15.410 1.00 86.88 95 THR A C 1
ATOM 763 O O . THR A 1 95 ? -13.548 12.117 15.653 1.00 86.88 95 THR A O 1
ATOM 766 N N . LYS A 1 96 ? -11.735 12.832 14.531 1.00 85.69 96 LYS A N 1
ATOM 767 C CA . LYS A 1 96 ? -12.451 13.841 13.744 1.00 85.69 96 LYS A CA 1
ATOM 768 C C . LYS A 1 96 ? -13.442 13.197 12.772 1.00 85.69 96 LYS A C 1
ATOM 770 O O . LYS A 1 96 ? -14.574 13.672 12.673 1.00 85.69 96 LYS A O 1
ATOM 775 N N . ASP A 1 97 ? -13.050 12.119 12.106 1.00 83.69 97 ASP A N 1
ATOM 776 C CA . ASP A 1 97 ? -13.894 11.424 11.133 1.00 83.69 97 ASP A CA 1
ATOM 777 C C . ASP A 1 97 ? -15.099 10.756 11.806 1.00 83.69 97 ASP A C 1
ATOM 779 O O . ASP A 1 97 ? -16.235 10.932 11.361 1.00 83.69 97 ASP A O 1
ATOM 783 N N . ILE A 1 98 ? -14.889 10.090 12.946 1.00 86.31 98 ILE A N 1
ATOM 784 C CA . ILE A 1 98 ? -15.957 9.519 13.782 1.00 86.31 98 ILE A CA 1
ATOM 785 C C . ILE A 1 98 ? -16.920 10.613 14.253 1.00 86.31 98 ILE A C 1
ATOM 787 O O . ILE A 1 98 ? -18.139 10.431 14.211 1.00 86.31 98 ILE A O 1
ATOM 791 N N . ARG A 1 99 ? -16.406 11.781 14.660 1.00 88.88 99 ARG A N 1
ATOM 792 C CA . ARG A 1 99 ? -17.257 12.921 15.025 1.00 88.88 99 ARG A CA 1
ATOM 793 C C . ARG A 1 99 ? -18.145 13.350 13.853 1.00 88.88 99 ARG A C 1
ATOM 795 O O . ARG A 1 99 ? -19.348 13.512 14.041 1.00 88.88 99 ARG A O 1
ATOM 802 N N . ILE A 1 100 ? -17.587 13.463 12.646 1.00 87.06 100 ILE A N 1
ATOM 803 C CA . ILE A 1 100 ? -18.345 13.795 11.427 1.00 87.06 100 ILE A CA 1
ATOM 804 C C . ILE A 1 100 ? -19.406 12.724 11.129 1.00 87.06 100 ILE A C 1
ATOM 806 O O . ILE A 1 100 ? -20.523 13.063 10.728 1.00 87.06 100 ILE A O 1
ATOM 810 N N . MET A 1 101 ? -19.093 11.440 11.336 1.00 85.44 101 MET A N 1
ATOM 811 C CA . MET A 1 101 ? -20.070 10.353 11.202 1.00 85.44 101 MET A CA 1
ATOM 812 C C . MET A 1 101 ? -21.238 10.520 12.183 1.00 85.44 101 MET A C 1
ATOM 814 O O . MET A 1 101 ? -22.394 10.418 11.772 1.00 85.44 101 MET A O 1
ATOM 818 N N . HIS A 1 102 ? -20.960 10.838 13.451 1.00 89.00 102 HIS A N 1
ATOM 819 C CA . HIS A 1 102 ? -21.995 11.086 14.458 1.00 89.00 102 HIS A CA 1
ATOM 820 C C . HIS A 1 102 ? -22.854 12.315 14.141 1.00 89.00 102 HIS A C 1
ATOM 822 O O . HIS A 1 102 ? -24.077 12.240 14.236 1.00 89.00 102 HIS A O 1
ATOM 828 N N . GLU A 1 103 ? -22.247 13.422 13.710 1.00 89.88 103 GLU A N 1
ATOM 829 C CA . GLU A 1 103 ? -22.965 14.643 13.310 1.00 89.88 103 GLU A CA 1
ATOM 830 C C . GLU A 1 103 ? -23.920 14.410 12.126 1.00 89.88 103 GLU A C 1
ATOM 832 O O . GLU A 1 103 ? -24.917 15.117 11.965 1.00 89.88 103 GLU A O 1
ATOM 837 N N . ARG A 1 104 ? -23.629 13.409 11.287 1.00 86.31 104 ARG A N 1
ATOM 838 C CA . ARG A 1 104 ? -24.435 13.037 10.115 1.00 86.31 104 ARG A CA 1
ATOM 839 C C . ARG A 1 104 ? -25.372 11.854 10.363 1.00 86.31 104 ARG A C 1
ATOM 841 O O . ARG A 1 104 ? -26.035 11.416 9.421 1.00 86.31 104 ARG A O 1
ATOM 848 N N . ALA A 1 105 ? -25.456 11.347 11.594 1.00 87.88 105 ALA A N 1
ATOM 849 C CA . ALA A 1 105 ? -26.315 10.219 11.929 1.00 87.88 105 ALA A CA 1
ATOM 850 C C . ALA A 1 105 ? -27.780 10.471 11.516 1.00 87.88 105 ALA A C 1
ATOM 852 O O . ALA A 1 105 ? -28.303 11.580 11.631 1.00 87.88 105 ALA A O 1
ATOM 853 N N . GLY A 1 106 ? -28.440 9.430 11.000 1.00 87.56 106 GLY A N 1
ATOM 854 C CA . GLY A 1 106 ? -29.819 9.508 10.499 1.00 87.56 106 GLY A CA 1
ATOM 855 C C . GLY A 1 106 ? -29.967 10.058 9.074 1.00 87.56 106 GLY A C 1
ATOM 856 O O . GLY A 1 106 ? -31.090 10.158 8.585 1.00 87.56 106 GLY A O 1
ATOM 857 N N . ARG A 1 107 ? -28.867 10.392 8.386 1.00 87.44 107 ARG A N 1
ATOM 858 C CA . ARG A 1 107 ? -28.871 10.793 6.970 1.00 87.44 107 ARG A CA 1
ATOM 859 C C . ARG A 1 107 ? -28.333 9.671 6.088 1.00 87.44 107 ARG A C 1
ATOM 861 O O . ARG A 1 107 ? -27.384 8.985 6.460 1.00 87.44 107 ARG A O 1
ATOM 868 N N . SER A 1 108 ? -28.894 9.523 4.891 1.00 85.44 108 SER A N 1
ATOM 869 C CA . SER A 1 108 ? -28.284 8.703 3.843 1.00 85.44 108 SER A CA 1
ATOM 870 C C . SER A 1 108 ? -27.069 9.433 3.276 1.00 85.44 108 SER A C 1
ATOM 872 O O . SER A 1 108 ? -27.154 10.615 2.941 1.00 85.44 108 SER A O 1
ATOM 874 N N . VAL A 1 109 ? -25.944 8.731 3.175 1.00 82.75 109 VAL A N 1
ATOM 875 C CA . VAL A 1 109 ? -24.703 9.255 2.602 1.00 82.75 109 VAL A CA 1
ATOM 876 C C . VAL A 1 109 ? -24.207 8.312 1.514 1.00 82.75 109 VAL A C 1
ATOM 878 O O . VAL A 1 109 ? -24.349 7.095 1.630 1.00 82.75 109 VAL A O 1
ATOM 881 N N . ASP A 1 110 ? -23.627 8.879 0.463 1.00 83.88 110 ASP A N 1
ATOM 882 C CA . ASP A 1 110 ? -22.857 8.114 -0.510 1.00 83.88 110 ASP A CA 1
ATOM 883 C C . ASP A 1 110 ? -21.528 7.709 0.144 1.00 83.88 110 ASP A C 1
ATOM 885 O O . ASP A 1 110 ? -20.723 8.573 0.495 1.00 83.88 110 ASP A O 1
ATOM 889 N N . LEU A 1 111 ? -21.325 6.406 0.362 1.00 79.31 111 LEU A N 1
ATOM 890 C CA . LEU A 1 111 ? -20.125 5.887 1.024 1.00 79.31 111 LEU A CA 1
ATOM 891 C C . LEU A 1 111 ? -18.854 6.120 0.203 1.00 79.31 111 LEU A C 1
ATOM 893 O O . LEU A 1 111 ? -17.801 6.327 0.798 1.00 79.31 111 LEU A O 1
ATOM 897 N N . ASP A 1 112 ? -18.941 6.112 -1.127 1.00 78.44 112 ASP A N 1
ATOM 898 C CA . ASP A 1 112 ? -17.787 6.340 -1.996 1.00 78.44 112 ASP A CA 1
ATOM 899 C C . ASP A 1 112 ? -17.332 7.796 -1.876 1.00 78.44 112 ASP A C 1
ATOM 901 O O . ASP A 1 112 ? -16.186 8.079 -1.522 1.00 78.44 112 ASP A O 1
ATOM 905 N N . MET A 1 113 ? -18.261 8.744 -2.024 1.00 77.75 113 MET A N 1
ATOM 906 C CA . MET A 1 113 ? -17.954 10.166 -1.839 1.00 77.75 113 MET A CA 1
ATOM 907 C C . MET A 1 113 ? -17.479 10.468 -0.410 1.00 77.75 113 MET A C 1
ATOM 909 O O . MET A 1 113 ? -16.558 11.258 -0.199 1.00 77.75 113 MET A O 1
ATOM 913 N N . PHE A 1 114 ? -18.115 9.854 0.587 1.00 76.44 114 PHE A N 1
ATOM 914 C CA . PHE A 1 114 ? -17.835 10.126 1.990 1.00 76.44 114 PHE A CA 1
ATOM 915 C C . PHE A 1 114 ? -16.461 9.612 2.429 1.00 76.44 114 PHE A C 1
ATOM 917 O O . PHE A 1 114 ? -15.748 10.328 3.127 1.00 76.44 114 PHE A O 1
ATOM 924 N N . LEU A 1 115 ? -16.053 8.420 1.986 1.00 75.88 115 LEU A N 1
ATOM 925 C CA . LEU A 1 115 ? -14.757 7.843 2.350 1.00 75.88 115 LEU A CA 1
ATOM 926 C C . LEU A 1 115 ? -13.595 8.460 1.566 1.00 75.88 115 LEU A C 1
ATOM 928 O O . LEU A 1 115 ? -12.520 8.642 2.134 1.00 75.88 115 LEU A O 1
ATOM 932 N N . ASN A 1 116 ? -13.818 8.875 0.316 1.00 72.50 116 ASN A N 1
ATOM 933 C CA . ASN A 1 116 ? -12.826 9.660 -0.426 1.00 72.50 116 ASN A CA 1
ATOM 934 C C . ASN A 1 116 ? -12.568 11.041 0.211 1.00 72.50 116 ASN A C 1
ATOM 936 O O . ASN A 1 116 ? -11.486 11.593 0.044 1.00 72.50 116 ASN A O 1
ATOM 940 N N . MET A 1 117 ? -13.522 11.594 0.973 1.00 65.38 117 MET A N 1
ATOM 941 C CA . MET A 1 117 ? -13.358 12.867 1.695 1.00 65.38 117 MET A CA 1
ATOM 942 C C . MET A 1 117 ? -12.513 12.739 2.977 1.00 65.38 117 MET A C 1
ATOM 944 O O . MET A 1 117 ? -11.919 13.726 3.408 1.00 65.38 117 MET A O 1
ATOM 948 N N . PHE A 1 118 ? -12.465 11.553 3.594 1.00 61.03 118 PHE A N 1
ATOM 949 C CA . PHE A 1 118 ? -11.625 11.285 4.773 1.00 61.03 118 PHE A CA 1
ATOM 950 C C . PHE A 1 118 ? -10.165 11.040 4.426 1.00 61.03 118 PHE A C 1
ATOM 952 O O . PHE A 1 118 ? -9.270 11.215 5.252 1.00 61.03 118 PHE A O 1
ATOM 959 N N . ALA A 1 119 ? -9.908 10.677 3.179 1.00 57.25 119 ALA A N 1
ATOM 960 C CA . ALA A 1 119 ? -8.562 10.660 2.684 1.00 57.25 119 ALA A CA 1
ATOM 961 C C . ALA A 1 119 ? -8.094 12.100 2.404 1.00 57.25 119 ALA A C 1
ATOM 963 O O . ALA A 1 119 ? -8.857 12.892 1.843 1.00 57.25 119 ALA A O 1
ATOM 964 N N . PRO A 1 120 ? -6.870 12.482 2.817 1.00 51.41 120 PRO A N 1
ATOM 965 C CA . PRO A 1 120 ? -6.397 13.850 2.679 1.00 51.41 120 PRO A CA 1
ATOM 966 C C . PRO A 1 120 ? -6.498 14.280 1.216 1.00 51.41 120 PRO A C 1
ATOM 968 O O . PRO A 1 120 ? -5.877 13.697 0.332 1.00 51.41 120 PRO A O 1
ATOM 971 N N . VAL A 1 121 ? -7.347 15.287 1.011 1.00 42.38 121 VAL A N 1
ATOM 972 C CA . VAL A 1 121 ? -7.739 15.904 -0.255 1.00 42.38 121 VAL A CA 1
ATOM 973 C C . VAL A 1 121 ? -6.570 15.940 -1.243 1.00 42.38 121 VAL A C 1
ATOM 975 O O . VAL A 1 121 ? -5.654 16.750 -1.117 1.00 42.38 121 VAL A O 1
ATOM 978 N N . SER A 1 122 ? -6.644 15.094 -2.272 1.00 40.50 122 SER A N 1
ATOM 979 C CA . SER A 1 122 ? -5.719 15.058 -3.413 1.00 40.50 122 SER A CA 1
ATOM 980 C C . SER A 1 122 ? -5.841 16.275 -4.345 1.00 40.50 122 SER A C 1
ATOM 982 O O . SER A 1 122 ? -5.141 16.355 -5.349 1.00 40.50 122 SER A O 1
ATOM 984 N N . ASN A 1 123 ? -6.671 17.266 -4.008 1.00 36.34 123 ASN A N 1
ATOM 985 C CA . ASN A 1 123 ? -6.927 18.448 -4.838 1.00 36.34 123 ASN A CA 1
ATOM 986 C C . ASN A 1 123 ? -6.060 19.662 -4.455 1.00 36.34 123 ASN A C 1
ATOM 988 O O . ASN A 1 123 ? -6.500 20.806 -4.557 1.00 36.34 123 ASN A O 1
ATOM 992 N N . GLY A 1 124 ? -4.841 19.419 -3.969 1.00 40.22 124 GLY A N 1
ATOM 993 C CA . GLY A 1 124 ? -3.848 20.455 -3.679 1.00 40.22 124 GLY A CA 1
ATOM 994 C C . GLY A 1 124 ? -2.815 20.614 -4.807 1.00 40.22 124 GLY A C 1
ATOM 995 O O . GLY A 1 124 ? -2.607 19.680 -5.579 1.00 40.22 124 GLY A O 1
ATOM 996 N N . PRO A 1 125 ? -2.094 21.750 -4.879 1.00 35.50 125 PRO A N 1
ATOM 997 C CA . PRO A 1 125 ? -1.148 22.110 -5.953 1.00 35.50 125 PRO A CA 1
ATOM 998 C C . PRO A 1 125 ? 0.112 21.219 -6.052 1.00 35.50 125 PRO A C 1
ATOM 1000 O O . PRO A 1 125 ? 1.067 21.555 -6.749 1.00 35.50 125 PRO A O 1
ATOM 1003 N N . ALA A 1 126 ? 0.134 20.064 -5.381 1.00 42.38 126 ALA A N 1
ATOM 1004 C CA . ALA A 1 126 ? 1.263 19.137 -5.286 1.00 42.38 126 ALA A CA 1
ATOM 1005 C C . ALA A 1 126 ? 1.650 18.453 -6.616 1.00 42.38 126 ALA A C 1
ATOM 1007 O O . ALA A 1 126 ? 2.590 17.663 -6.646 1.00 42.38 126 ALA A O 1
ATOM 1008 N N . GLN A 1 127 ? 0.959 18.760 -7.717 1.00 42.47 127 GLN A N 1
ATOM 1009 C CA . GLN A 1 127 ? 1.355 18.340 -9.062 1.00 42.47 127 GLN A CA 1
ATOM 1010 C C . GLN A 1 127 ? 2.383 19.292 -9.708 1.00 42.47 127 GLN A C 1
ATOM 1012 O O . GLN A 1 127 ? 3.028 18.902 -10.681 1.00 42.47 127 GLN A O 1
ATOM 1017 N N . GLU A 1 128 ? 2.615 20.497 -9.160 1.00 46.75 128 GLU A N 1
ATOM 1018 C CA . GLU A 1 128 ? 3.651 21.406 -9.668 1.00 46.75 128 GLU A CA 1
ATOM 1019 C C . GLU A 1 128 ? 5.009 21.269 -8.934 1.00 46.75 128 GLU A C 1
ATOM 1021 O O . GLU A 1 128 ? 5.090 21.379 -7.702 1.00 46.75 128 GLU A O 1
ATOM 1026 N N . PRO A 1 129 ? 6.132 21.127 -9.670 1.00 50.91 129 PRO A N 1
ATOM 1027 C CA . PRO A 1 129 ? 7.475 21.067 -9.082 1.00 50.91 129 PRO A CA 1
ATOM 1028 C C . PRO A 1 129 ? 7.861 22.317 -8.272 1.00 50.91 129 PRO A C 1
ATOM 1030 O O . PRO A 1 129 ? 8.556 22.205 -7.261 1.00 50.91 129 PRO A O 1
ATOM 1033 N N . ALA A 1 130 ? 7.399 23.499 -8.696 1.00 53.31 130 ALA A N 1
ATOM 1034 C CA . ALA A 1 130 ? 7.662 24.773 -8.022 1.00 53.31 130 ALA A CA 1
ATOM 1035 C C . ALA A 1 130 ? 6.884 24.897 -6.699 1.00 53.31 130 ALA A C 1
ATOM 1037 O O . ALA A 1 130 ? 7.437 25.333 -5.684 1.00 53.31 130 ALA A O 1
ATOM 1038 N N . ALA A 1 131 ? 5.635 24.424 -6.681 1.00 55.28 131 ALA A N 1
ATOM 1039 C CA . ALA A 1 131 ? 4.831 24.338 -5.468 1.00 55.28 131 ALA A CA 1
ATOM 1040 C C . ALA A 1 131 ? 5.477 23.383 -4.458 1.00 55.28 131 ALA A C 1
ATOM 1042 O O . ALA A 1 131 ? 5.538 23.684 -3.271 1.00 55.28 131 ALA A O 1
ATOM 1043 N N . THR A 1 132 ? 6.061 22.274 -4.919 1.00 59.41 132 THR A N 1
ATOM 1044 C CA . THR A 1 132 ? 6.623 21.277 -4.002 1.00 59.41 132 THR A CA 1
ATOM 1045 C C . THR A 1 132 ? 7.891 21.746 -3.284 1.00 59.41 132 THR A C 1
ATOM 1047 O O . THR A 1 132 ? 8.031 21.512 -2.087 1.00 59.41 132 THR A O 1
ATOM 1050 N N . GLN A 1 133 ? 8.808 22.447 -3.962 1.00 63.81 133 GLN A N 1
ATOM 1051 C CA . GLN A 1 133 ? 9.973 23.041 -3.283 1.00 63.81 133 GLN A CA 1
ATOM 1052 C C . GLN A 1 133 ? 9.558 24.112 -2.276 1.00 63.81 133 GLN A C 1
ATOM 1054 O O . GLN A 1 133 ? 10.142 24.206 -1.195 1.00 63.81 133 GLN A O 1
ATOM 1059 N N . THR A 1 134 ? 8.533 24.889 -2.620 1.00 66.31 134 THR A N 1
ATOM 1060 C CA . THR A 1 134 ? 7.966 25.910 -1.737 1.00 66.31 134 THR A CA 1
ATOM 1061 C C . 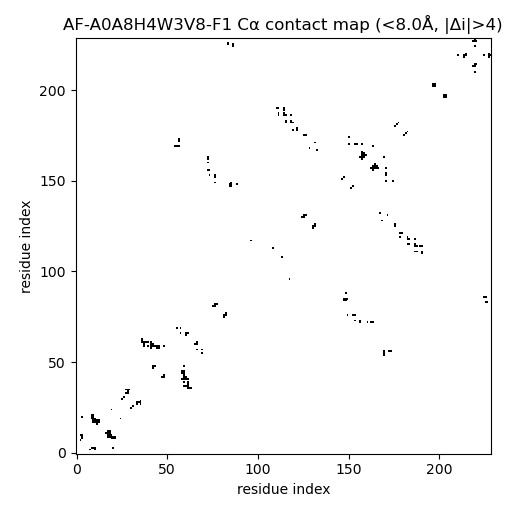THR A 1 134 ? 7.353 25.266 -0.499 1.00 66.31 134 THR A C 1
ATOM 1063 O O . THR A 1 134 ? 7.730 25.630 0.607 1.00 66.31 134 THR A O 1
ATOM 1066 N N . LEU A 1 135 ? 6.541 24.220 -0.667 1.00 66.81 135 LEU A N 1
ATOM 1067 C CA . LEU A 1 135 ? 5.939 23.456 0.430 1.00 66.81 135 LEU A CA 1
ATOM 1068 C C . LEU A 1 135 ? 6.983 22.762 1.311 1.00 66.81 135 LEU A C 1
ATOM 1070 O O . LEU A 1 135 ? 6.870 22.786 2.532 1.00 66.81 135 LEU A O 1
ATOM 1074 N N . LEU A 1 136 ? 8.032 22.172 0.726 1.00 69.44 136 LEU A N 1
ATOM 1075 C CA . LEU A 1 136 ? 9.127 21.575 1.499 1.00 69.44 136 LEU A CA 1
ATOM 1076 C C . LEU A 1 136 ? 9.906 22.636 2.285 1.00 69.44 136 LEU A C 1
ATOM 1078 O O . LEU A 1 136 ? 10.326 22.383 3.414 1.00 69.44 136 LEU A O 1
ATOM 1082 N N . ARG A 1 137 ? 10.106 23.824 1.706 1.00 73.19 137 ARG A N 1
ATOM 1083 C CA . ARG A 1 137 ? 10.757 24.953 2.378 1.00 73.19 137 ARG A CA 1
ATOM 1084 C C . ARG A 1 137 ? 9.887 25.508 3.501 1.00 73.19 137 ARG A C 1
ATOM 1086 O O . ARG A 1 137 ? 10.406 25.735 4.590 1.00 73.19 137 ARG A O 1
ATOM 1093 N N . GLU A 1 138 ? 8.592 25.673 3.255 1.00 73.44 138 GLU A N 1
ATOM 1094 C CA . GLU A 1 138 ? 7.605 26.075 4.254 1.00 73.44 138 GLU A CA 1
ATOM 1095 C C . GLU A 1 138 ? 7.572 25.070 5.399 1.00 73.44 138 GLU A C 1
ATOM 1097 O O . GLU A 1 138 ? 7.827 25.468 6.530 1.00 73.44 138 GLU A O 1
ATOM 1102 N N . TYR A 1 139 ? 7.410 23.776 5.107 1.00 72.25 139 TYR A N 1
ATOM 1103 C CA . TYR A 1 139 ? 7.447 22.696 6.096 1.00 72.25 139 TYR A CA 1
ATOM 1104 C C . TYR A 1 139 ? 8.736 22.716 6.929 1.00 72.25 139 TYR A C 1
ATOM 1106 O O . TYR A 1 139 ? 8.694 22.570 8.147 1.00 72.25 139 TYR A O 1
ATOM 1114 N N . ARG A 1 140 ? 9.900 22.942 6.302 1.00 71.62 140 ARG A N 1
ATOM 1115 C CA . ARG A 1 140 ? 11.180 23.089 7.021 1.00 71.62 140 ARG A CA 1
ATOM 1116 C C . ARG A 1 140 ? 11.216 24.344 7.907 1.00 71.62 140 ARG A C 1
ATOM 1118 O O . ARG A 1 140 ? 11.874 24.316 8.940 1.00 71.62 140 ARG A O 1
ATOM 1125 N N . SER A 1 141 ? 10.545 25.428 7.513 1.00 70.69 141 SER A N 1
ATOM 1126 C CA . SER A 1 141 ? 10.574 26.728 8.205 1.00 70.69 141 SER A CA 1
ATOM 1127 C C . SER A 1 141 ? 9.535 26.891 9.318 1.00 70.69 141 SER A C 1
ATOM 1129 O O . SER A 1 141 ? 9.807 27.566 10.306 1.00 70.69 141 SER A O 1
ATOM 1131 N N . THR A 1 142 ? 8.358 26.278 9.186 1.00 64.56 142 THR A N 1
ATOM 1132 C CA . THR A 1 142 ? 7.252 26.391 10.150 1.00 64.56 142 THR A CA 1
ATOM 1133 C C . THR A 1 142 ? 7.361 25.377 11.285 1.00 64.56 142 THR A C 1
ATOM 1135 O O . THR A 1 142 ? 6.609 25.438 12.258 1.00 64.56 142 THR A O 1
ATOM 1138 N N . ARG A 1 143 ? 8.304 24.436 11.185 1.00 63.06 143 ARG A N 1
ATOM 1139 C CA . ARG A 1 143 ? 8.416 23.315 12.109 1.00 63.06 143 ARG A CA 1
ATOM 1140 C C . ARG A 1 143 ? 9.167 23.695 13.383 1.00 63.06 143 ARG A C 1
ATOM 1142 O O . ARG A 1 143 ? 10.387 23.824 13.404 1.00 63.06 143 ARG A O 1
ATOM 1149 N N . THR A 1 144 ? 8.407 23.782 14.467 1.00 52.91 144 THR A N 1
ATOM 1150 C CA . THR A 1 144 ? 8.889 24.033 15.832 1.00 52.91 144 THR A CA 1
ATOM 1151 C C . THR A 1 144 ? 9.046 22.758 16.671 1.00 52.91 144 THR A C 1
ATOM 1153 O O . THR A 1 144 ? 9.716 22.803 17.698 1.00 52.91 144 THR A O 1
ATOM 1156 N N . GLN A 1 145 ? 8.491 21.613 16.240 1.00 57.06 145 GLN A N 1
ATOM 1157 C CA . GLN A 1 145 ? 8.568 20.327 16.955 1.00 57.06 145 GLN A CA 1
ATOM 1158 C C . GLN A 1 145 ? 9.025 19.155 16.060 1.00 57.06 145 GLN A C 1
ATOM 1160 O O . GLN A 1 145 ? 8.856 19.202 14.836 1.00 57.06 145 GLN A O 1
ATOM 1165 N N . PRO A 1 146 ? 9.616 18.084 16.631 1.00 62.25 146 PRO A N 1
ATOM 1166 C CA . PRO A 1 146 ? 9.954 16.884 15.880 1.00 62.25 146 PRO A CA 1
ATOM 1167 C C . PRO A 1 146 ? 8.681 16.112 15.499 1.00 62.25 146 PRO A C 1
ATOM 1169 O O . PRO A 1 146 ? 8.128 15.395 16.319 1.00 62.25 146 PRO A O 1
ATOM 1172 N N . SER A 1 147 ? 8.217 16.250 14.253 1.00 67.00 147 SER A N 1
ATOM 1173 C CA . SER A 1 147 ? 7.136 15.403 13.724 1.00 67.00 147 SER A CA 1
ATOM 1174 C C . SER A 1 147 ? 7.641 13.993 13.412 1.00 67.00 147 SER A C 1
ATOM 1176 O O . SER A 1 147 ? 8.742 13.833 12.868 1.00 67.00 147 SER A O 1
ATOM 1178 N N . THR A 1 148 ? 6.807 13.001 13.718 1.00 75.50 148 THR A N 1
ATOM 1179 C CA . THR A 1 148 ? 6.984 11.582 13.394 1.00 75.50 148 THR A CA 1
ATOM 1180 C C . THR A 1 148 ? 6.335 11.172 12.073 1.00 75.50 148 THR A C 1
ATOM 1182 O O . THR A 1 148 ? 6.392 9.995 11.733 1.00 75.50 148 THR A O 1
ATOM 1185 N N . ASP A 1 149 ? 5.744 12.110 11.319 1.00 80.38 149 ASP A N 1
ATOM 1186 C CA . ASP A 1 149 ? 5.022 11.838 10.069 1.00 80.38 149 ASP A CA 1
ATOM 1187 C C . ASP A 1 149 ? 5.901 11.240 8.944 1.00 80.38 149 ASP A C 1
ATOM 1189 O O . ASP A 1 149 ? 7.137 11.229 8.990 1.00 80.38 149 ASP A O 1
ATOM 1193 N N . ILE A 1 150 ? 5.252 10.697 7.906 1.00 82.88 150 ILE A N 1
ATOM 1194 C CA . ILE A 1 150 ? 5.949 10.056 6.782 1.00 82.88 150 ILE A CA 1
ATOM 1195 C C . ILE A 1 150 ? 6.905 11.019 6.072 1.00 82.88 150 ILE A C 1
ATOM 1197 O O . ILE A 1 150 ? 8.007 10.615 5.708 1.00 82.88 150 ILE A O 1
ATOM 1201 N N . LEU A 1 151 ? 6.546 12.296 5.926 1.00 84.69 151 LEU A N 1
ATOM 1202 C CA . LEU A 1 151 ? 7.389 13.292 5.272 1.00 84.69 151 LEU A CA 1
ATOM 1203 C C . LEU A 1 151 ? 8.663 13.558 6.089 1.00 84.69 151 LEU A C 1
ATOM 1205 O O . LEU A 1 151 ? 9.756 13.600 5.521 1.00 84.69 151 LEU A O 1
ATOM 1209 N N . ALA A 1 152 ? 8.555 13.651 7.414 1.00 84.50 152 ALA A N 1
ATOM 1210 C CA . 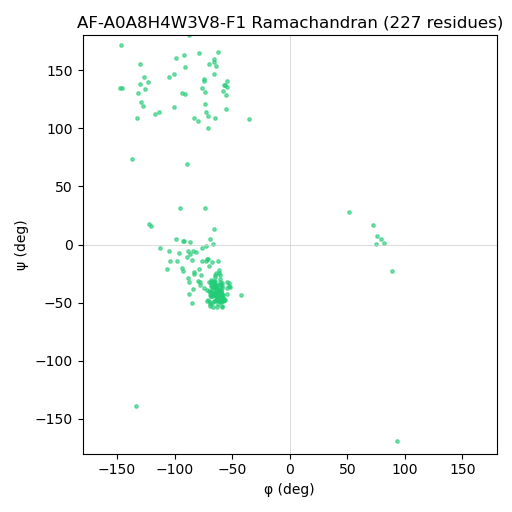ALA A 1 152 ? 9.686 13.769 8.324 1.00 84.50 152 ALA A CA 1
ATOM 1211 C C . ALA A 1 152 ? 10.640 12.573 8.203 1.00 84.50 152 ALA A C 1
ATOM 1213 O O . ALA A 1 152 ? 11.860 12.757 8.130 1.00 84.50 152 ALA A O 1
ATOM 1214 N N . LYS A 1 153 ? 10.100 11.349 8.115 1.00 87.44 153 LYS A N 1
ATOM 1215 C CA . LYS A 1 153 ? 10.915 10.144 7.897 1.00 87.44 153 LYS A CA 1
ATOM 1216 C C . LYS A 1 153 ? 11.594 10.148 6.528 1.00 87.44 153 LYS A C 1
ATOM 1218 O O . LYS A 1 153 ? 12.777 9.828 6.446 1.00 87.44 153 LYS A O 1
ATOM 1223 N N . LEU A 1 154 ? 10.894 10.548 5.465 1.00 88.94 154 LEU A N 1
ATOM 1224 C CA . LEU A 1 154 ? 11.472 10.638 4.118 1.00 88.94 154 LEU A CA 1
ATOM 1225 C C . LEU A 1 154 ? 12.592 11.683 4.045 1.00 88.94 154 LEU A C 1
ATOM 1227 O O . LEU A 1 154 ? 13.642 11.404 3.470 1.00 88.94 154 LEU A O 1
ATOM 1231 N N . LEU A 1 155 ? 12.413 12.843 4.683 1.00 89.00 155 LEU A N 1
ATOM 1232 C CA . LEU A 1 155 ? 13.449 13.872 4.819 1.00 89.00 155 LEU A CA 1
ATOM 1233 C C . LEU A 1 155 ? 14.675 13.353 5.584 1.00 89.00 155 LEU A C 1
ATOM 1235 O O . LEU A 1 155 ? 15.811 13.612 5.189 1.00 89.00 155 LEU A O 1
ATOM 1239 N N . SER A 1 156 ? 14.459 12.585 6.654 1.00 89.12 156 SER A N 1
ATOM 1240 C CA . SER A 1 156 ? 15.537 11.947 7.416 1.00 89.12 156 SER A CA 1
ATOM 1241 C C . SER A 1 156 ? 16.288 10.900 6.582 1.00 89.12 156 SER A C 1
ATOM 1243 O O . SER A 1 156 ? 17.518 10.889 6.542 1.00 89.12 156 SER A O 1
ATOM 1245 N N . LEU A 1 157 ? 15.575 10.047 5.843 1.00 90.94 157 LEU A N 1
ATOM 1246 C CA . LEU A 1 157 ? 16.199 9.070 4.947 1.00 90.94 157 LEU A CA 1
ATOM 1247 C C . LEU A 1 157 ? 16.995 9.749 3.830 1.00 90.94 157 LEU A C 1
ATOM 1249 O O . LEU A 1 157 ? 18.094 9.297 3.509 1.00 90.94 157 LEU A O 1
ATOM 1253 N N . GLN A 1 158 ? 16.477 10.845 3.276 1.00 91.19 158 GLN A N 1
ATOM 1254 C CA . GLN A 1 158 ? 17.162 11.623 2.250 1.00 91.19 158 GLN A CA 1
ATOM 1255 C C . GLN A 1 158 ? 18.517 12.156 2.737 1.00 91.19 158 GLN A C 1
ATOM 1257 O O . GLN A 1 158 ? 19.499 12.086 2.000 1.00 91.19 158 GLN A O 1
ATOM 1262 N N . SER A 1 159 ? 18.595 12.656 3.974 1.00 89.12 159 SER A N 1
ATOM 1263 C CA . SER A 1 159 ? 19.844 13.199 4.521 1.00 89.12 159 SER A CA 1
ATOM 1264 C C . SER A 1 159 ? 20.852 12.105 4.892 1.00 89.12 159 SER A C 1
ATOM 1266 O O . SER A 1 159 ? 22.051 12.255 4.650 1.00 89.12 159 SER A O 1
ATOM 1268 N N . MET A 1 160 ? 20.382 10.975 5.427 1.00 90.00 160 MET A N 1
ATOM 1269 C CA . MET A 1 160 ? 21.250 9.898 5.920 1.00 90.00 160 MET A CA 1
ATOM 1270 C C . MET A 1 160 ? 21.745 8.936 4.836 1.00 90.00 160 MET A C 1
ATOM 1272 O O . MET A 1 160 ? 22.758 8.264 5.031 1.00 90.00 160 MET A O 1
ATOM 1276 N N . ARG A 1 161 ? 21.026 8.793 3.716 1.00 91.00 161 ARG A N 1
ATOM 1277 C CA . ARG A 1 161 ? 21.353 7.801 2.681 1.00 91.00 161 ARG A CA 1
ATOM 1278 C C . ARG A 1 161 ? 22.087 8.462 1.512 1.00 91.00 161 ARG A C 1
ATOM 1280 O O . ARG A 1 161 ? 21.459 9.245 0.805 1.00 91.00 161 ARG A O 1
ATOM 1287 N N . PRO A 1 162 ? 23.342 8.076 1.204 1.00 91.25 162 PRO A N 1
ATOM 1288 C CA . PRO A 1 162 ? 24.094 8.651 0.082 1.00 91.25 162 PRO A CA 1
ATOM 1289 C C . PRO A 1 162 ? 23.351 8.606 -1.261 1.00 91.25 162 PRO A C 1
ATOM 1291 O O . PRO A 1 162 ? 23.416 9.553 -2.032 1.00 91.25 162 PRO A O 1
ATOM 1294 N N . LEU A 1 163 ? 22.577 7.541 -1.514 1.00 90.00 163 LEU A N 1
ATOM 1295 C CA . LEU A 1 163 ? 21.756 7.391 -2.724 1.00 90.00 163 LEU A CA 1
ATOM 1296 C C . LEU A 1 163 ? 20.686 8.490 -2.881 1.00 90.00 163 LEU A C 1
ATOM 1298 O O . LEU A 1 163 ? 20.287 8.803 -4.001 1.00 90.00 163 LEU A O 1
ATOM 1302 N N . LEU A 1 164 ? 20.189 9.035 -1.769 1.00 89.88 164 LEU A N 1
ATOM 1303 C CA . LEU A 1 164 ? 19.045 9.948 -1.724 1.00 89.88 164 LEU A CA 1
ATOM 1304 C C . LEU A 1 164 ? 19.445 11.413 -1.502 1.00 89.88 164 LEU A C 1
ATOM 1306 O O . LEU A 1 164 ? 18.619 12.302 -1.712 1.00 89.88 164 LEU A O 1
ATOM 1310 N N . GLN A 1 165 ? 20.688 11.676 -1.096 1.00 88.56 165 GLN A N 1
ATOM 1311 C CA . GLN A 1 165 ? 21.159 13.023 -0.781 1.00 88.56 165 GLN A CA 1
ATOM 1312 C C . GLN A 1 165 ? 20.949 13.984 -1.960 1.00 88.56 165 GLN A C 1
ATOM 1314 O O . GLN A 1 165 ? 21.304 13.693 -3.101 1.00 88.56 165 GLN A O 1
ATOM 1319 N N . GLY A 1 166 ? 20.322 15.130 -1.679 1.00 84.31 166 GLY A N 1
ATOM 1320 C CA . GLY A 1 166 ? 20.017 16.166 -2.674 1.00 84.31 166 GLY A CA 1
ATOM 1321 C C . GLY A 1 166 ? 18.853 15.850 -3.624 1.00 84.31 166 GLY A C 1
ATOM 1322 O O . GLY A 1 166 ? 18.531 16.672 -4.481 1.00 84.31 166 GLY A O 1
ATOM 1323 N N . LYS A 1 167 ? 18.185 14.695 -3.496 1.00 87.19 167 LYS A N 1
ATOM 1324 C CA . LYS A 1 167 ? 17.060 14.313 -4.367 1.00 87.19 167 LYS A CA 1
ATOM 1325 C C . LYS A 1 167 ? 15.723 14.799 -3.804 1.00 87.19 167 LYS A C 1
ATOM 1327 O O . LYS A 1 167 ? 14.910 14.002 -3.350 1.00 87.19 167 LYS A O 1
ATOM 1332 N N . ASP A 1 168 ? 15.473 16.109 -3.801 1.00 83.31 168 ASP A N 1
ATOM 1333 C CA . ASP A 1 168 ? 14.207 16.672 -3.277 1.00 83.31 168 ASP A CA 1
ATOM 1334 C C . ASP A 1 168 ? 12.982 16.187 -4.068 1.00 83.31 168 ASP A C 1
ATOM 1336 O O . ASP A 1 168 ? 11.943 15.882 -3.487 1.00 83.31 168 ASP A O 1
ATOM 1340 N N . ARG A 1 169 ? 13.126 16.001 -5.387 1.00 78.88 169 ARG A N 1
ATOM 1341 C CA . ARG A 1 169 ? 12.055 15.461 -6.243 1.00 78.88 169 ARG A CA 1
ATOM 1342 C C . ARG A 1 169 ? 11.679 14.021 -5.904 1.00 78.88 169 ARG A C 1
ATOM 1344 O O . ARG A 1 169 ? 10.535 13.639 -6.127 1.00 78.88 169 ARG A O 1
ATOM 1351 N N . TRP A 1 170 ? 12.612 13.235 -5.364 1.00 85.75 170 TRP A N 1
ATOM 1352 C CA . TRP A 1 170 ? 12.308 11.882 -4.905 1.00 85.75 170 TRP A CA 1
ATOM 1353 C C . TRP A 1 170 ? 11.304 11.930 -3.750 1.00 85.75 170 TRP A C 1
ATOM 1355 O O . TRP A 1 170 ? 10.305 11.225 -3.802 1.00 85.75 170 TRP A O 1
ATOM 1365 N N . ILE A 1 171 ? 11.484 12.831 -2.774 1.00 84.81 171 ILE A N 1
ATOM 1366 C CA . ILE A 1 171 ? 10.517 13.020 -1.676 1.00 84.81 171 ILE A CA 1
ATOM 1367 C C . ILE A 1 171 ? 9.132 13.339 -2.243 1.00 84.81 171 ILE A C 1
ATOM 1369 O O . ILE A 1 171 ? 8.152 12.698 -1.874 1.00 84.81 171 ILE A O 1
ATOM 1373 N N . SER A 1 172 ? 9.066 14.279 -3.189 1.00 78.25 172 SER A N 1
ATOM 1374 C CA . SER A 1 172 ? 7.828 14.656 -3.875 1.00 78.25 172 SER A CA 1
ATOM 1375 C C . SER A 1 172 ? 7.163 13.470 -4.574 1.00 78.25 172 SER A C 1
ATOM 1377 O O . SER A 1 172 ? 5.967 13.261 -4.403 1.00 78.25 172 SER A O 1
ATOM 1379 N N . SER A 1 173 ? 7.934 12.680 -5.329 1.00 79.94 173 SER A N 1
ATOM 1380 C CA . SER A 1 173 ? 7.445 11.499 -6.054 1.00 79.94 173 SER A CA 1
ATOM 1381 C C . SER A 1 173 ? 6.893 10.438 -5.098 1.00 79.94 173 SER A C 1
ATOM 1383 O O . SER A 1 173 ? 5.799 9.918 -5.318 1.00 79.94 173 SER A O 1
ATOM 1385 N N . ILE A 1 174 ? 7.590 10.166 -3.989 1.00 84.12 174 ILE A N 1
ATOM 1386 C CA . ILE A 1 174 ? 7.115 9.224 -2.972 1.00 84.12 174 ILE A CA 1
ATOM 1387 C C . ILE A 1 174 ? 5.836 9.726 -2.306 1.00 84.12 174 ILE A C 1
ATOM 1389 O O . ILE A 1 174 ? 4.874 8.968 -2.209 1.00 84.12 174 ILE A O 1
ATOM 1393 N N . CYS A 1 175 ? 5.796 10.986 -1.868 1.00 79.25 175 CYS A N 1
ATOM 1394 C CA . CYS A 1 175 ? 4.593 11.560 -1.268 1.00 79.25 175 CYS A CA 1
ATOM 1395 C C . CYS A 1 175 ? 3.416 11.508 -2.249 1.00 79.25 175 CYS A C 1
ATOM 1397 O O . CYS A 1 175 ? 2.347 11.025 -1.887 1.00 79.25 175 CYS A O 1
ATOM 1399 N N . LEU A 1 176 ? 3.623 11.921 -3.502 1.00 75.25 176 LEU A N 1
ATOM 1400 C CA . LEU A 1 176 ? 2.594 11.872 -4.536 1.00 75.25 176 LEU A CA 1
ATOM 1401 C C . LEU A 1 176 ? 2.120 10.441 -4.805 1.00 75.25 176 LEU A C 1
ATOM 1403 O O . LEU A 1 176 ? 0.927 10.225 -4.960 1.00 75.25 176 LEU A O 1
ATOM 1407 N N . THR A 1 177 ? 3.014 9.455 -4.828 1.00 74.88 177 THR A N 1
ATOM 1408 C CA . THR A 1 177 ? 2.628 8.053 -5.045 1.00 74.88 177 THR A CA 1
ATOM 1409 C C . THR A 1 177 ? 1.837 7.506 -3.857 1.00 74.88 177 THR A C 1
ATOM 1411 O O . THR A 1 177 ? 0.802 6.870 -4.047 1.00 74.88 177 THR A O 1
ATOM 1414 N N . ASN A 1 178 ? 2.279 7.788 -2.630 1.00 73.44 178 ASN A N 1
ATOM 1415 C CA . ASN A 1 178 ? 1.598 7.348 -1.415 1.00 73.44 178 ASN A CA 1
ATOM 1416 C C . ASN A 1 178 ? 0.197 7.946 -1.286 1.00 73.44 178 ASN A C 1
ATOM 1418 O O . ASN A 1 178 ? -0.748 7.222 -0.990 1.00 73.44 178 ASN A O 1
ATOM 1422 N N . PHE A 1 179 ? 0.061 9.257 -1.495 1.00 72.06 179 PHE A N 1
ATOM 1423 C CA . PHE A 1 179 ? -1.219 9.942 -1.340 1.00 72.06 179 PHE A CA 1
ATOM 1424 C C . PHE A 1 179 ? -2.082 9.846 -2.596 1.00 72.06 179 PHE A C 1
ATOM 1426 O O . PHE A 1 179 ? -3.276 9.654 -2.479 1.00 72.06 179 PHE A O 1
ATOM 1433 N N . GLY A 1 180 ? -1.511 9.924 -3.794 1.00 68.31 180 GLY A N 1
ATOM 1434 C CA . GLY A 1 180 ? -2.263 9.826 -5.044 1.00 68.31 180 GLY A CA 1
ATOM 1435 C C . GLY A 1 180 ? -2.813 8.422 -5.287 1.00 68.31 180 GLY A C 1
ATOM 1436 O O . GLY A 1 180 ? -4.010 8.261 -5.477 1.00 68.31 180 GLY A O 1
ATOM 1437 N N . ALA A 1 181 ? -1.960 7.393 -5.234 1.00 71.38 181 ALA A N 1
ATOM 1438 C CA . ALA A 1 181 ? -2.388 6.017 -5.510 1.00 71.38 181 ALA A CA 1
ATOM 1439 C C . ALA A 1 181 ? -2.901 5.272 -4.261 1.00 71.38 181 ALA A C 1
ATOM 1441 O O . ALA A 1 181 ? -3.729 4.363 -4.365 1.00 71.38 181 ALA A O 1
ATOM 1442 N N . GLY A 1 182 ? -2.407 5.617 -3.068 1.00 75.62 182 GLY A N 1
ATOM 1443 C CA . GLY A 1 182 ? -2.781 4.926 -1.829 1.00 75.62 182 GLY A CA 1
ATOM 1444 C C . GLY A 1 182 ? -4.153 5.327 -1.288 1.00 75.62 182 GLY A C 1
ATOM 1445 O O . GLY A 1 182 ? -4.874 4.485 -0.764 1.00 75.62 182 GLY A O 1
ATOM 1446 N N . VAL A 1 183 ? -4.551 6.590 -1.445 1.00 77.19 183 VAL A N 1
ATOM 1447 C CA . VAL A 1 183 ? -5.818 7.107 -0.904 1.00 77.19 183 VAL A CA 1
ATOM 1448 C C . VAL A 1 183 ? -7.031 6.410 -1.512 1.00 77.19 183 VAL A C 1
ATOM 1450 O O . VAL A 1 183 ? -7.849 5.865 -0.773 1.00 77.19 183 VAL A O 1
ATOM 1453 N N . GLU A 1 184 ? -7.131 6.383 -2.841 1.00 79.50 184 GLU A N 1
ATOM 1454 C CA . GLU A 1 184 ? -8.293 5.811 -3.533 1.00 79.50 184 GLU A CA 1
ATOM 1455 C C . GLU A 1 184 ? -8.423 4.311 -3.241 1.00 79.50 184 GLU A C 1
ATOM 1457 O O . GLU A 1 184 ? -9.516 3.799 -2.996 1.00 79.50 184 GLU A O 1
ATOM 1462 N N . THR A 1 185 ? -7.290 3.601 -3.195 1.00 85.62 185 THR A N 1
ATOM 1463 C CA . THR A 1 185 ? -7.261 2.163 -2.899 1.00 85.62 185 THR A CA 1
ATOM 1464 C C . THR A 1 185 ? -7.658 1.852 -1.454 1.00 85.62 185 THR A C 1
ATOM 1466 O O . THR A 1 185 ? -8.326 0.843 -1.211 1.00 85.62 185 THR A O 1
ATOM 1469 N N . ILE A 1 186 ? -7.328 2.717 -0.490 1.00 86.06 186 ILE A N 1
ATOM 1470 C CA . ILE A 1 186 ? -7.800 2.592 0.896 1.00 86.06 186 ILE A CA 1
ATOM 1471 C C . ILE A 1 186 ? -9.297 2.903 0.983 1.00 86.06 186 ILE A C 1
ATOM 1473 O O . ILE A 1 186 ? -10.039 2.108 1.562 1.00 86.06 186 ILE A O 1
ATOM 1477 N N . ALA A 1 187 ? -9.755 4.002 0.375 1.00 84.56 187 ALA A N 1
ATOM 1478 C CA . ALA A 1 187 ? -11.156 4.417 0.410 1.00 84.56 187 ALA A CA 1
ATOM 1479 C C . ALA A 1 187 ? -12.083 3.335 -0.163 1.00 84.56 187 ALA A C 1
ATOM 1481 O O . ALA A 1 187 ? -13.040 2.931 0.502 1.00 84.56 187 ALA A O 1
ATOM 1482 N N . ILE A 1 188 ? -11.750 2.776 -1.335 1.00 86.62 188 ILE A N 1
ATOM 1483 C CA . ILE A 1 188 ? -12.543 1.696 -1.937 1.00 86.62 188 ILE A CA 1
ATOM 1484 C C . ILE A 1 188 ? -12.512 0.420 -1.089 1.00 86.62 188 ILE A C 1
ATOM 1486 O O . ILE A 1 188 ? -13.529 -0.267 -0.977 1.00 86.62 188 ILE A O 1
ATOM 1490 N N . THR A 1 189 ? -11.382 0.102 -0.450 1.00 90.62 189 THR A N 1
ATOM 1491 C CA . THR A 1 189 ? -11.250 -1.091 0.401 1.00 90.62 189 THR A CA 1
ATOM 1492 C C . THR A 1 189 ? -12.102 -0.963 1.660 1.00 90.62 189 THR A C 1
ATOM 1494 O O . THR A 1 189 ? -12.898 -1.857 1.953 1.00 90.62 189 THR A O 1
ATOM 1497 N N . VAL A 1 190 ? -11.991 0.159 2.376 1.00 89.56 190 VAL A N 1
ATOM 1498 C CA . VAL A 1 190 ? -12.785 0.444 3.581 1.00 89.56 190 VAL A CA 1
ATOM 1499 C C . VAL A 1 190 ? -14.270 0.544 3.235 1.00 89.56 190 VAL A C 1
ATOM 1501 O O . VAL A 1 190 ? -15.101 -0.039 3.929 1.00 89.56 190 VAL A O 1
ATOM 1504 N N . GLY A 1 191 ? -14.617 1.201 2.127 1.00 89.19 191 GLY A N 1
ATOM 1505 C CA . GLY A 1 191 ? -16.002 1.319 1.670 1.00 89.19 191 GLY A CA 1
ATOM 1506 C C . GLY A 1 191 ? -16.612 -0.022 1.319 1.00 89.19 191 GLY A C 1
ATOM 1507 O O . GLY A 1 191 ? -17.712 -0.343 1.767 1.00 89.19 191 GLY A O 1
ATOM 1508 N N . THR A 1 192 ? -15.858 -0.855 0.604 1.00 91.25 192 THR A N 1
ATOM 1509 C CA . THR A 1 192 ? -16.273 -2.222 0.294 1.00 91.25 192 THR A CA 1
ATOM 1510 C C . THR A 1 192 ? -16.431 -3.044 1.570 1.00 91.25 192 THR A C 1
ATOM 1512 O O . THR A 1 192 ? -17.421 -3.762 1.693 1.00 91.25 192 THR A O 1
ATOM 1515 N N . LEU A 1 193 ? -15.514 -2.934 2.537 1.00 92.94 193 LEU A N 1
ATOM 1516 C CA . LEU A 1 193 ? -15.612 -3.626 3.825 1.00 92.94 193 LEU A CA 1
ATOM 1517 C C . LEU A 1 193 ? -16.896 -3.237 4.570 1.00 92.94 193 LEU A C 1
ATOM 1519 O O . LEU A 1 193 ? -17.693 -4.114 4.903 1.00 92.94 193 LEU A O 1
ATOM 1523 N N . ILE A 1 194 ? -17.130 -1.936 4.768 1.00 90.69 194 ILE A N 1
ATOM 1524 C CA . ILE A 1 194 ? -18.318 -1.414 5.457 1.00 90.69 194 ILE A CA 1
ATOM 1525 C C . ILE A 1 194 ? -19.591 -1.869 4.739 1.00 90.69 194 ILE A C 1
ATOM 1527 O O . ILE A 1 194 ? -20.489 -2.425 5.370 1.00 90.69 194 ILE A O 1
ATOM 1531 N N . ALA A 1 195 ? -19.658 -1.715 3.415 1.00 91.06 195 ALA A N 1
ATOM 1532 C CA . ALA A 1 195 ? -20.814 -2.139 2.632 1.00 91.06 195 ALA A CA 1
ATOM 1533 C C . ALA A 1 195 ? -21.086 -3.646 2.769 1.00 91.06 195 ALA A C 1
ATOM 1535 O O . ALA A 1 195 ? -22.239 -4.059 2.897 1.00 91.06 195 ALA A O 1
ATOM 1536 N N . ASN A 1 196 ? -20.038 -4.476 2.783 1.00 94.12 196 ASN A N 1
ATOM 1537 C CA . ASN A 1 196 ? -20.158 -5.926 2.925 1.00 94.12 196 ASN A CA 1
ATOM 1538 C C . ASN A 1 196 ? -20.615 -6.357 4.327 1.00 94.12 196 ASN A C 1
ATOM 1540 O O . ASN A 1 196 ? -21.307 -7.373 4.425 1.00 94.12 196 ASN A O 1
ATOM 1544 N N . VAL A 1 197 ? -20.241 -5.615 5.374 1.00 95.19 197 VAL A N 1
ATOM 1545 C CA . VAL A 1 197 ? -20.709 -5.839 6.750 1.00 95.19 197 VAL A CA 1
ATOM 1546 C C . VAL A 1 197 ? -22.170 -5.418 6.895 1.00 95.19 197 VAL A C 1
ATOM 1548 O O . VAL A 1 197 ? -22.980 -6.207 7.368 1.00 95.19 197 VAL A O 1
ATOM 1551 N N . LEU A 1 198 ? -22.527 -4.218 6.430 1.00 90.19 198 LEU A N 1
ATOM 1552 C CA . LEU A 1 198 ? -23.884 -3.676 6.572 1.00 90.19 198 LEU A CA 1
ATOM 1553 C C . LEU A 1 198 ? -24.922 -4.423 5.726 1.00 90.19 198 LEU A C 1
ATOM 1555 O O . LEU A 1 198 ? -26.079 -4.534 6.118 1.00 90.19 198 LEU A O 1
ATOM 1559 N N . SER A 1 199 ? -24.524 -4.947 4.563 1.00 93.44 199 SER A N 1
ATOM 1560 C CA . SER A 1 199 ? -25.450 -5.634 3.650 1.00 93.44 199 SER A CA 1
ATOM 1561 C C . SER A 1 199 ? -25.725 -7.092 4.036 1.00 93.44 199 SER A C 1
ATOM 1563 O O . SER A 1 199 ? -26.541 -7.746 3.384 1.00 93.44 199 SER A O 1
ATOM 1565 N N . ARG A 1 200 ? -25.035 -7.640 5.047 1.00 96.19 200 ARG A N 1
ATOM 1566 C CA . ARG A 1 200 ? -25.175 -9.040 5.471 1.00 96.19 200 ARG A CA 1
ATOM 1567 C C . ARG A 1 200 ? -25.702 -9.123 6.908 1.00 96.19 200 ARG A C 1
ATOM 1569 O O . ARG A 1 200 ? -24.963 -8.785 7.831 1.00 96.19 200 ARG A O 1
ATOM 1576 N N . PRO A 1 201 ? -26.940 -9.613 7.115 1.00 96.44 201 PRO A N 1
ATOM 1577 C CA . PRO A 1 201 ? -27.491 -9.796 8.456 1.00 96.44 201 PRO A CA 1
ATOM 1578 C C . PRO A 1 201 ? -26.578 -10.661 9.334 1.00 96.44 201 PRO A C 1
ATOM 1580 O O . PRO A 1 201 ? -26.085 -11.692 8.874 1.00 96.44 201 PRO A O 1
ATOM 1583 N N . GLY A 1 202 ? -26.356 -10.257 10.585 1.00 96.12 202 GLY A N 1
ATOM 1584 C CA . GLY A 1 202 ? -25.522 -10.984 11.545 1.00 96.12 202 GLY A CA 1
ATOM 1585 C C . GLY A 1 202 ? -24.034 -10.616 11.514 1.00 96.12 202 GLY A C 1
ATOM 1586 O O . GLY A 1 202 ? -23.346 -10.816 12.512 1.00 96.12 202 GLY A O 1
ATOM 1587 N N . CYS A 1 203 ? -23.506 -10.068 10.409 1.00 97.12 203 CYS A N 1
ATOM 1588 C CA . CYS A 1 203 ? -22.077 -9.744 10.319 1.00 97.12 203 CYS A CA 1
ATOM 1589 C C . CYS A 1 203 ? -21.672 -8.633 11.293 1.00 97.12 203 CYS A C 1
ATOM 1591 O O . CYS A 1 203 ? -20.625 -8.733 1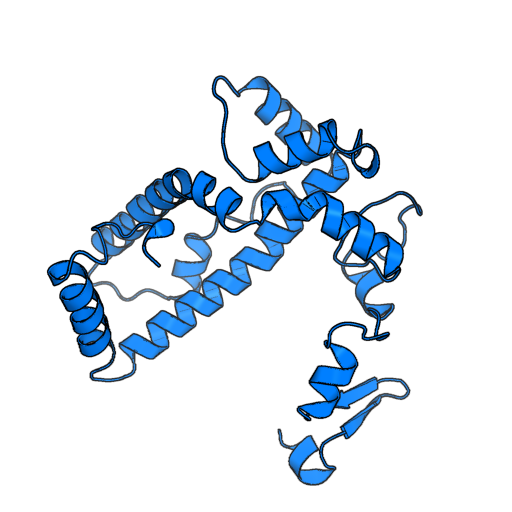1.932 1.00 97.12 203 CYS A O 1
ATOM 1593 N N . GLN A 1 204 ? -22.490 -7.587 11.423 1.00 95.94 204 GLN A N 1
ATOM 1594 C CA . GLN A 1 204 ? -22.201 -6.488 12.341 1.00 95.94 204 GLN A CA 1
ATOM 1595 C C . GLN A 1 204 ? -22.238 -6.959 13.800 1.00 95.94 204 GLN A C 1
ATOM 1597 O O . GLN A 1 204 ? -21.354 -6.611 14.583 1.00 95.94 204 GLN A O 1
ATOM 1602 N N . GLU A 1 205 ? -23.223 -7.782 14.156 1.00 97.00 205 GLU A N 1
ATOM 1603 C CA . GLU A 1 205 ? -23.373 -8.355 15.491 1.00 97.00 205 GLU A CA 1
ATOM 1604 C C . GLU A 1 205 ? -22.187 -9.252 15.851 1.00 97.00 205 GLU A C 1
ATOM 1606 O O . GLU A 1 205 ? -21.647 -9.124 16.950 1.00 97.00 205 GLU A O 1
ATOM 1611 N N . CYS A 1 206 ? -21.739 -10.107 14.925 1.00 97.00 206 CYS A N 1
ATOM 1612 C CA . CYS A 1 206 ? -20.551 -10.940 15.112 1.00 97.00 206 CYS A CA 1
ATOM 1613 C C . CYS A 1 206 ? -19.294 -10.094 15.351 1.00 97.00 206 CYS A C 1
ATOM 1615 O O . CYS A 1 206 ? -18.599 -10.318 16.338 1.00 97.00 206 CYS A O 1
ATOM 1617 N N . ILE A 1 207 ? -19.038 -9.080 14.515 1.00 95.12 207 ILE A N 1
ATOM 1618 C CA . ILE A 1 207 ? -17.869 -8.195 14.670 1.00 95.12 207 ILE A CA 1
ATOM 1619 C C . ILE A 1 207 ? -17.916 -7.462 16.015 1.00 95.12 207 ILE A C 1
ATOM 1621 O O . ILE A 1 207 ? -16.918 -7.392 16.731 1.00 95.12 207 ILE A O 1
ATOM 1625 N N . HIS A 1 208 ? -19.080 -6.928 16.394 1.00 94.62 208 HIS A N 1
ATOM 1626 C CA . HIS A 1 208 ? -19.246 -6.268 17.688 1.00 94.62 208 HIS A CA 1
ATOM 1627 C C . HIS A 1 208 ? -19.021 -7.242 18.853 1.00 94.62 208 HIS A C 1
ATOM 1629 O O . HIS A 1 208 ? -18.406 -6.860 19.849 1.00 94.62 208 HIS A O 1
ATOM 1635 N N . ALA A 1 209 ? -19.498 -8.485 18.747 1.00 96.81 209 ALA A N 1
ATOM 1636 C CA . ALA A 1 209 ? -19.279 -9.514 19.758 1.00 96.81 209 ALA A CA 1
ATOM 1637 C C . ALA A 1 209 ? -17.788 -9.853 19.903 1.00 96.81 209 ALA 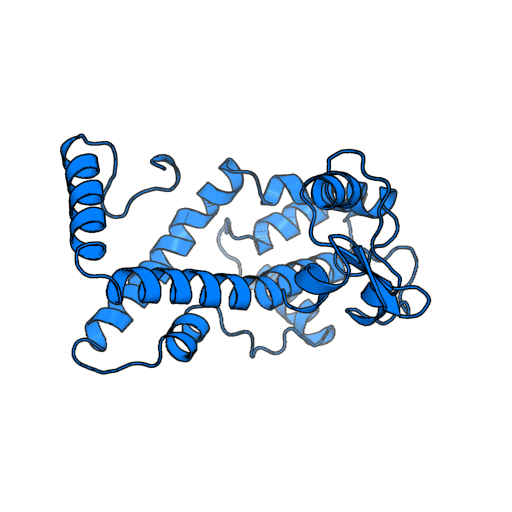A C 1
ATOM 1639 O O . ALA A 1 209 ? -17.289 -9.832 21.024 1.00 96.81 209 ALA A O 1
ATOM 1640 N N . GLU A 1 210 ? -17.069 -10.064 18.797 1.00 96.00 210 GLU A N 1
ATOM 1641 C CA . GLU A 1 210 ? -15.625 -10.342 18.793 1.00 96.00 210 GLU A CA 1
ATOM 1642 C C . GLU A 1 210 ? -14.815 -9.205 19.433 1.00 96.00 210 GLU A C 1
ATOM 1644 O O . GLU A 1 210 ? -13.988 -9.448 20.313 1.00 96.00 210 GLU A O 1
ATOM 1649 N N . ILE A 1 211 ? -15.097 -7.950 19.061 1.00 94.31 211 ILE A N 1
ATOM 1650 C CA . ILE A 1 211 ? -14.429 -6.774 19.643 1.00 94.31 211 ILE A CA 1
ATOM 1651 C C . ILE A 1 211 ? -14.718 -6.673 21.147 1.00 94.31 211 ILE A C 1
ATOM 1653 O O . ILE A 1 211 ? -13.821 -6.382 21.940 1.00 94.31 211 ILE A O 1
ATOM 1657 N N . ASN A 1 212 ? -15.967 -6.902 21.560 1.00 95.31 212 ASN A N 1
ATOM 1658 C CA . ASN A 1 212 ? -16.352 -6.838 22.967 1.00 95.31 212 ASN A CA 1
ATOM 1659 C C . ASN A 1 212 ? -15.722 -7.968 23.792 1.00 95.31 212 ASN A C 1
ATOM 1661 O O . ASN A 1 212 ? -15.313 -7.721 24.925 1.00 95.31 212 ASN A O 1
ATOM 1665 N N . GLU A 1 213 ? -15.630 -9.179 23.243 1.00 96.56 213 GLU A N 1
ATOM 1666 C CA . GLU A 1 213 ? -14.970 -10.324 23.878 1.00 96.56 213 GLU A CA 1
ATOM 1667 C C . GLU A 1 213 ? -13.480 -10.029 24.092 1.00 96.56 213 GLU A C 1
ATOM 1669 O O . GLU A 1 213 ? -12.993 -10.069 25.221 1.00 96.56 213 GLU A O 1
ATOM 1674 N N . ALA A 1 214 ? -12.781 -9.596 23.038 1.00 94.94 214 ALA A N 1
ATOM 1675 C CA . ALA A 1 214 ? -11.367 -9.239 23.110 1.00 94.94 214 ALA A CA 1
ATOM 1676 C C . ALA A 1 214 ? -11.095 -8.116 24.128 1.00 94.94 214 ALA A C 1
ATOM 1678 O O . ALA A 1 214 ? -10.086 -8.141 24.833 1.00 94.94 214 ALA A O 1
ATOM 1679 N N . ARG A 1 215 ? -12.013 -7.151 24.267 1.00 93.94 215 ARG A N 1
ATOM 1680 C CA . ARG A 1 215 ? -11.934 -6.113 25.308 1.00 93.94 215 ARG A CA 1
ATOM 1681 C C . ARG A 1 215 ? -12.126 -6.666 26.715 1.00 93.94 215 ARG A C 1
ATOM 1683 O O . ARG A 1 215 ? -11.376 -6.290 27.611 1.00 93.94 215 ARG A O 1
ATOM 1690 N N . LYS A 1 216 ? -13.103 -7.554 26.929 1.00 95.31 216 LYS A N 1
ATOM 1691 C CA . LYS A 1 216 ? -13.325 -8.197 28.239 1.00 95.31 216 LYS A CA 1
ATOM 1692 C C . LYS A 1 216 ? -12.112 -9.011 28.682 1.00 95.31 216 LYS A C 1
ATOM 1694 O O . LYS A 1 216 ? -11.786 -9.018 29.863 1.00 95.31 216 LYS A O 1
ATOM 1699 N N . GLU A 1 217 ? -11.438 -9.658 27.737 1.00 96.00 217 GLU A N 1
ATOM 1700 C CA . GLU A 1 217 ? -10.205 -10.412 27.974 1.00 96.00 217 GLU A CA 1
ATOM 1701 C C . GLU A 1 217 ? -8.962 -9.519 28.153 1.00 96.00 217 GLU A C 1
ATOM 1703 O O . GLU A 1 217 ? -7.874 -10.031 28.406 1.00 96.00 217 GLU A O 1
ATOM 1708 N N . GLY A 1 218 ? -9.096 -8.193 28.014 1.00 93.19 218 GLY A N 1
ATOM 1709 C CA . GLY A 1 218 ? -7.986 -7.245 28.121 1.00 93.19 218 GLY A CA 1
ATOM 1710 C C . GLY A 1 218 ? -7.015 -7.268 26.934 1.00 93.19 218 GLY A C 1
ATOM 1711 O O . GLY A 1 218 ? -5.903 -6.763 27.062 1.00 93.19 218 GLY A O 1
ATOM 1712 N N . LYS A 1 219 ? -7.411 -7.851 25.793 1.00 93.44 219 LYS A N 1
ATOM 1713 C CA . LYS A 1 219 ? -6.587 -7.943 24.573 1.00 93.44 219 LYS A CA 1
ATOM 1714 C C . LYS A 1 219 ? -6.632 -6.681 23.709 1.00 93.44 219 LYS A C 1
ATOM 1716 O O . LYS A 1 219 ? -5.704 -6.459 22.946 1.00 93.44 219 LYS A O 1
ATOM 1721 N N . LEU A 1 220 ? -7.692 -5.876 23.814 1.00 93.81 220 LEU A N 1
ATOM 1722 C CA . LEU A 1 220 ? -7.870 -4.633 23.052 1.00 93.81 220 LEU A CA 1
ATOM 1723 C C . LEU A 1 220 ? -8.244 -3.467 23.968 1.00 93.81 220 LEU A C 1
ATOM 1725 O O . LEU A 1 220 ? -9.124 -3.613 24.822 1.00 93.81 220 LEU A O 1
ATOM 1729 N N . SER A 1 221 ? -7.659 -2.291 23.733 1.00 91.31 221 SER A N 1
ATOM 1730 C CA . SER A 1 221 ? -8.073 -1.038 24.366 1.00 91.31 221 SER A CA 1
ATOM 1731 C C . SER A 1 221 ? -9.199 -0.321 23.599 1.00 91.31 221 SER A C 1
ATOM 1733 O O . SER A 1 221 ? -9.726 -0.795 22.585 1.00 91.31 221 SER A O 1
ATOM 1735 N N . LEU A 1 222 ? -9.631 0.833 24.120 1.00 84.81 222 LEU A N 1
ATOM 1736 C CA . LEU A 1 222 ? -10.573 1.741 23.463 1.00 84.81 222 LEU A CA 1
ATOM 1737 C C . LEU A 1 222 ? -10.028 3.184 23.542 1.00 84.81 222 LEU A C 1
ATOM 1739 O O . LEU A 1 222 ? -10.044 3.751 24.636 1.00 84.81 222 LEU A O 1
ATOM 1743 N N . PRO A 1 223 ? -9.577 3.782 22.421 1.00 84.94 223 PRO A N 1
ATOM 1744 C CA . PRO A 1 223 ? -9.423 3.169 21.093 1.00 84.94 223 PRO A CA 1
ATOM 1745 C C . PRO A 1 223 ? -8.373 2.039 21.098 1.00 84.94 223 PRO A C 1
ATOM 1747 O O . PRO A 1 223 ? -7.506 2.043 21.972 1.00 84.94 223 PRO A O 1
ATOM 1750 N N . PRO A 1 224 ? -8.471 1.043 20.197 1.00 87.81 224 PRO A N 1
ATOM 1751 C CA . PRO A 1 224 ? -7.465 -0.014 20.081 1.00 87.81 224 PRO A CA 1
ATOM 1752 C C . PRO A 1 224 ? -6.132 0.560 19.597 1.00 87.81 224 PRO A C 1
ATOM 1754 O O . PRO A 1 224 ? -6.123 1.498 18.802 1.00 87.81 224 PRO A O 1
ATOM 1757 N N . ARG A 1 225 ? -5.017 -0.019 20.050 1.00 88.62 225 ARG A N 1
ATOM 1758 C CA . ARG A 1 225 ? -3.670 0.387 19.620 1.00 88.62 225 ARG A CA 1
ATOM 1759 C C . ARG A 1 225 ? -3.110 -0.565 18.565 1.00 88.62 225 ARG A C 1
ATOM 1761 O O . ARG A 1 225 ? -3.313 -1.769 18.649 1.00 88.62 225 ARG A O 1
ATOM 1768 N N . ILE A 1 226 ? -2.307 -0.064 17.628 1.00 86.06 226 ILE A N 1
ATOM 1769 C CA . ILE A 1 226 ? -1.620 -0.850 16.584 1.00 86.06 226 ILE A CA 1
ATOM 1770 C C . ILE A 1 226 ? -0.794 -1.989 17.195 1.00 86.06 226 ILE A C 1
ATOM 1772 O O . ILE A 1 226 ? -0.656 -3.048 16.603 1.00 86.06 226 ILE A O 1
ATOM 1776 N N . ARG A 1 227 ? -0.248 -1.794 18.398 1.00 82.06 227 ARG A N 1
ATOM 1777 C CA . ARG A 1 227 ? 0.527 -2.820 19.120 1.00 82.06 227 ARG A CA 1
ATOM 1778 C C . ARG A 1 227 ? -0.306 -3.989 19.669 1.00 82.06 227 ARG A C 1
ATOM 1780 O O . ARG A 1 227 ? 0.285 -4.944 20.161 1.00 82.06 227 ARG A O 1
ATOM 1787 N N . GLU A 1 228 ? -1.630 -3.867 19.679 1.00 83.62 228 GLU A N 1
ATOM 1788 C CA . GLU A 1 228 ? -2.572 -4.851 20.236 1.00 83.62 228 GLU A CA 1
ATOM 1789 C C . GLU A 1 228 ? -3.141 -5.793 19.164 1.00 83.62 228 GLU A C 1
ATOM 1791 O O . GLU A 1 228 ? -3.840 -6.749 19.502 1.00 83.62 228 GLU A O 1
ATOM 1796 N N . VAL A 1 229 ? -2.840 -5.526 17.887 1.00 65.00 229 VAL A N 1
ATOM 1797 C CA . VAL A 1 229 ? -3.352 -6.230 16.700 1.00 65.00 229 VAL A CA 1
ATOM 1798 C C . VAL A 1 229 ? -2.201 -6.896 15.954 1.00 65.00 229 VAL A C 1
ATOM 1800 O O . VAL A 1 229 ? -2.385 -8.053 15.517 1.00 65.00 229 VAL A O 1
#

Mean predicted aligned error: 8.16 Å